Protein AF-A0A673XJZ3-F1 (afdb_monomer)

Solvent-accessible surface area (backbone atoms only — not comparable to full-atom values): 12668 Å² total; per-residue (Å²): 138,84,86,57,82,72,63,56,55,58,54,53,52,54,54,51,67,66,48,59,68,56,58,56,55,59,61,64,63,68,75,68,72,67,79,78,67,67,78,74,65,80,64,73,87,47,48,35,66,58,38,24,53,42,27,43,52,49,25,54,49,30,45,47,40,54,69,58,80,43,41,89,53,73,84,52,72,69,70,91,76,75,88,81,80,72,91,50,82,90,35,34,72,48,77,70,38,16,47,74,53,33,59,59,24,51,53,50,54,51,52,41,41,47,50,47,33,52,55,21,51,54,38,34,69,47,98,53,79,52,14,60,52,13,46,56,52,24,51,54,40,48,54,41,36,52,40,62,71,43,78,79,70,78,89,72,85,76,72,74,88,77,52,81,85,49,47,65,21,43,49,52,52,53,40,55,52,45,29,60,51,22,52,53,48,25,63,52,21,64,82,28,54,45,58,66,65,68,94,80,60,76,78,77,72,52,90,81,68,84,85,81,87,133

Structure (mmCIF, N/CA/C/O backbone):
data_AF-A0A673XJZ3-F1
#
_entry.id   AF-A0A673XJZ3-F1
#
loop_
_atom_site.group_PDB
_atom_site.id
_atom_site.type_symbol
_atom_site.label_atom_id
_atom_site.label_alt_id
_atom_site.label_comp_id
_atom_site.label_asym_id
_atom_site.label_entity_id
_atom_site.label_seq_id
_atom_site.pdbx_PDB_ins_code
_atom_site.Cartn_x
_atom_site.Cartn_y
_atom_site.Cartn_z
_atom_site.occupancy
_atom_site.B_iso_or_equiv
_atom_site.auth_seq_id
_atom_site.auth_comp_id
_atom_site.auth_asym_id
_atom_site.auth_atom_id
_atom_site.pdbx_PDB_model_num
ATOM 1 N N . MET A 1 1 ? 22.067 50.827 -73.154 1.00 42.44 1 MET A N 1
ATOM 2 C CA . MET A 1 1 ? 20.599 50.849 -72.985 1.00 42.44 1 MET A CA 1
ATOM 3 C C . MET A 1 1 ? 20.322 51.136 -71.518 1.00 42.44 1 MET A C 1
ATOM 5 O O . MET A 1 1 ? 20.587 50.278 -70.690 1.00 42.44 1 MET A O 1
ATOM 9 N N . GLN A 1 2 ? 19.957 52.378 -71.194 1.00 39.97 2 GLN A N 1
ATOM 10 C CA . GLN A 1 2 ? 19.561 52.800 -69.847 1.00 39.97 2 GLN A CA 1
ATOM 11 C C . GLN A 1 2 ? 18.043 52.630 -69.739 1.00 39.97 2 GLN A C 1
ATOM 13 O O . GLN A 1 2 ? 17.319 53.227 -70.530 1.00 39.97 2 GLN A O 1
ATOM 18 N N . TYR A 1 3 ? 17.589 51.795 -68.805 1.00 38.72 3 TYR A N 1
ATOM 19 C CA . TYR A 1 3 ? 16.175 51.679 -68.442 1.00 38.72 3 TYR A CA 1
ATOM 20 C C . TYR A 1 3 ? 15.773 52.897 -67.593 1.00 38.72 3 TYR A C 1
ATOM 22 O O . TYR A 1 3 ? 16.524 53.315 -66.708 1.00 38.72 3 TYR A O 1
ATOM 30 N N . GLY A 1 4 ? 14.630 53.508 -67.912 1.00 48.22 4 GLY A N 1
ATOM 31 C CA . GLY A 1 4 ? 14.145 54.732 -67.271 1.00 48.22 4 GLY A CA 1
ATOM 32 C C . GLY A 1 4 ? 13.471 54.480 -65.911 1.00 48.22 4 GLY A C 1
ATOM 33 O O . GLY A 1 4 ? 13.028 53.368 -65.630 1.00 48.22 4 GLY A O 1
ATOM 34 N N . PRO A 1 5 ? 13.334 55.516 -65.060 1.00 53.12 5 PRO A N 1
ATOM 35 C CA . PRO A 1 5 ? 12.877 55.397 -63.667 1.00 53.12 5 PRO A CA 1
ATOM 36 C C . PRO A 1 5 ? 11.433 54.888 -63.484 1.00 53.12 5 PRO A C 1
ATOM 38 O O . PRO A 1 5 ? 11.058 54.549 -62.366 1.00 53.12 5 PRO A O 1
ATOM 41 N N . ALA A 1 6 ? 10.633 54.802 -64.553 1.00 52.06 6 ALA A N 1
ATOM 42 C CA . ALA A 1 6 ? 9.266 54.276 -64.516 1.00 52.06 6 ALA A CA 1
ATOM 43 C C . ALA A 1 6 ? 9.185 52.738 -64.633 1.00 52.06 6 ALA A C 1
ATOM 45 O O . ALA A 1 6 ? 8.206 52.148 -64.190 1.00 52.06 6 ALA A O 1
ATOM 46 N N . GLU A 1 7 ? 10.207 52.070 -65.182 1.00 48.38 7 GLU A N 1
ATOM 47 C CA . GLU A 1 7 ? 10.244 50.598 -65.260 1.00 48.38 7 GLU A CA 1
ATOM 48 C C . GLU A 1 7 ? 10.770 49.968 -63.960 1.00 48.38 7 GLU A C 1
ATOM 50 O O . GLU A 1 7 ? 10.413 48.841 -63.628 1.00 48.38 7 GLU A O 1
ATOM 55 N N . LEU A 1 8 ? 11.543 50.717 -63.162 1.00 49.97 8 LEU A N 1
ATOM 56 C CA . LEU A 1 8 ? 12.030 50.248 -61.861 1.00 49.97 8 LEU A CA 1
ATOM 57 C C . LEU A 1 8 ? 10.917 50.150 -60.804 1.00 49.97 8 LEU A C 1
ATOM 59 O O . LEU A 1 8 ? 10.964 49.249 -59.971 1.00 49.97 8 LEU A O 1
ATOM 63 N N . SER A 1 9 ? 9.916 51.039 -60.819 1.00 52.62 9 SER A N 1
ATOM 64 C CA . SER A 1 9 ? 8.826 51.009 -59.830 1.00 52.62 9 SER A CA 1
ATOM 65 C C . SER A 1 9 ? 7.889 49.819 -60.037 1.00 52.62 9 SER A C 1
ATOM 67 O O . SER A 1 9 ? 7.492 49.186 -59.065 1.00 52.62 9 SER A O 1
ATOM 69 N N . SER A 1 10 ? 7.608 49.444 -61.290 1.00 52.25 10 SER A N 1
ATOM 70 C CA . SER A 1 10 ? 6.760 48.287 -61.609 1.00 52.25 10 SER A CA 1
ATOM 71 C C . SER A 1 10 ? 7.382 46.961 -61.154 1.00 52.25 10 SER A C 1
ATOM 73 O O . SER A 1 10 ? 6.677 46.090 -60.650 1.00 52.25 10 SER A O 1
ATOM 75 N N . ILE A 1 11 ? 8.708 46.821 -61.272 1.00 53.00 11 ILE A N 1
ATOM 76 C CA . ILE A 1 11 ? 9.441 45.615 -60.853 1.00 53.00 11 ILE A CA 1
ATOM 77 C C . ILE A 1 11 ? 9.532 45.539 -59.318 1.00 53.00 11 ILE A C 1
ATOM 79 O O . ILE A 1 11 ? 9.428 44.461 -58.735 1.00 53.00 11 ILE A O 1
ATOM 83 N N . VAL A 1 12 ? 9.683 46.682 -58.638 1.00 53.75 12 VAL A N 1
ATOM 84 C CA . VAL A 1 12 ? 9.707 46.745 -57.167 1.00 53.75 12 VAL A CA 1
ATOM 85 C C . VAL A 1 12 ? 8.336 46.410 -56.565 1.00 53.75 12 VAL A C 1
ATOM 87 O O . VAL A 1 12 ? 8.280 45.712 -55.551 1.00 53.75 12 VAL A O 1
ATOM 90 N N . GLU A 1 13 ? 7.234 46.826 -57.196 1.00 50.88 13 GLU A N 1
ATOM 91 C CA . GLU A 1 13 ? 5.876 46.492 -56.745 1.00 50.88 13 GLU A CA 1
ATOM 92 C C . GLU A 1 13 ? 5.536 45.000 -56.970 1.00 50.88 13 GLU A C 1
ATOM 94 O O . GLU A 1 13 ? 4.970 44.368 -56.075 1.00 50.88 13 GLU A O 1
ATOM 99 N N . GLU A 1 14 ? 5.950 44.388 -58.091 1.00 47.88 14 GLU A N 1
ATOM 100 C CA . GLU A 1 14 ? 5.770 42.941 -58.337 1.00 47.88 14 GLU A CA 1
ATOM 101 C C . GLU A 1 14 ? 6.568 42.065 -57.356 1.00 47.88 14 GLU A C 1
ATOM 103 O O . GLU A 1 14 ? 6.050 41.071 -56.836 1.00 47.88 14 GLU A O 1
ATOM 108 N N . ILE A 1 15 ? 7.802 42.460 -57.020 1.00 49.44 15 ILE A N 1
ATOM 109 C CA . ILE A 1 15 ? 8.611 41.773 -55.999 1.00 49.44 15 ILE A CA 1
ATOM 110 C C . ILE A 1 15 ? 7.962 41.924 -54.612 1.00 49.44 15 ILE A C 1
ATOM 112 O O . ILE A 1 15 ? 7.967 40.990 -53.808 1.00 49.44 15 ILE A O 1
ATOM 116 N N . ARG A 1 16 ? 7.331 43.066 -54.317 1.00 47.25 16 ARG A N 1
ATOM 117 C CA . ARG A 1 16 ? 6.642 43.286 -53.038 1.00 47.25 16 ARG A CA 1
ATOM 118 C C . ARG A 1 16 ? 5.409 42.385 -52.884 1.00 47.25 16 ARG A C 1
ATOM 120 O O . ARG A 1 16 ? 5.214 41.809 -51.816 1.00 47.25 16 ARG A O 1
ATOM 127 N N . VAL A 1 17 ? 4.609 42.203 -53.937 1.00 52.22 17 VAL A N 1
ATOM 128 C CA . VAL A 1 17 ? 3.388 41.371 -53.901 1.00 52.22 17 VAL A CA 1
ATOM 129 C C . VAL A 1 17 ? 3.707 39.872 -53.824 1.00 52.22 17 VAL A C 1
ATOM 131 O O . VAL A 1 17 ? 2.999 39.129 -53.143 1.00 52.22 17 VAL A O 1
ATOM 134 N N . MET A 1 18 ? 4.802 39.421 -54.443 1.00 46.50 18 MET A N 1
ATOM 135 C CA . MET A 1 18 ? 5.163 37.999 -54.485 1.00 46.50 18 MET A CA 1
ATOM 136 C C . MET A 1 18 ? 5.844 37.486 -53.203 1.00 46.50 18 MET A C 1
ATOM 138 O O . MET A 1 18 ? 5.707 36.308 -52.888 1.00 46.50 18 MET A O 1
ATOM 142 N N . TYR A 1 19 ? 6.527 38.337 -52.424 1.00 47.19 19 TYR A N 1
ATOM 143 C CA . TYR A 1 19 ? 7.279 37.900 -51.232 1.00 47.19 19 TYR A CA 1
ATOM 144 C C . TYR A 1 19 ? 6.581 38.152 -49.882 1.00 47.19 19 TYR A C 1
ATOM 146 O O . TYR A 1 19 ? 6.927 37.503 -48.891 1.00 47.19 19 TYR A O 1
ATOM 154 N N . LEU A 1 20 ? 5.562 39.020 -49.817 1.00 46.38 20 LEU A N 1
ATOM 155 C CA . LEU A 1 20 ? 4.780 39.226 -48.587 1.00 46.38 20 LEU A CA 1
ATOM 156 C C . LEU A 1 20 ? 3.998 37.986 -48.080 1.00 46.38 20 LEU A C 1
ATOM 158 O O . LEU A 1 20 ? 3.926 37.812 -46.857 1.00 46.38 20 LEU A O 1
ATOM 162 N N . PRO A 1 21 ? 3.447 37.087 -48.927 1.00 49.56 21 PRO A N 1
ATOM 163 C CA . PRO A 1 21 ? 2.753 35.899 -48.424 1.00 49.56 21 PRO A CA 1
ATOM 164 C C . PRO A 1 21 ? 3.706 34.767 -47.999 1.00 49.56 21 PRO A C 1
ATOM 166 O O . PRO A 1 21 ? 3.308 33.901 -47.228 1.00 49.56 21 PRO A O 1
ATOM 169 N N . PHE A 1 22 ? 4.974 34.767 -48.432 1.00 49.16 22 PHE A N 1
ATOM 170 C CA . PHE A 1 22 ? 5.927 33.709 -48.061 1.00 49.16 22 PHE A CA 1
ATOM 171 C C . PHE A 1 22 ? 6.590 33.951 -46.699 1.00 49.16 22 PHE A C 1
ATOM 173 O O . PHE A 1 22 ? 6.778 33.007 -45.931 1.00 49.16 22 PHE A O 1
ATOM 180 N N . ILE A 1 23 ? 6.888 35.204 -46.341 1.00 50.41 23 ILE A N 1
ATOM 181 C CA . ILE A 1 23 ? 7.522 35.522 -45.046 1.00 50.41 23 ILE A CA 1
ATOM 182 C C . ILE A 1 23 ? 6.542 35.338 -43.871 1.00 50.41 23 ILE A C 1
ATOM 184 O O . ILE A 1 23 ? 6.949 34.952 -42.770 1.00 50.41 23 ILE A O 1
ATOM 188 N N . THR A 1 24 ? 5.240 35.525 -44.103 1.00 49.66 24 THR A N 1
ATOM 189 C CA . THR A 1 24 ? 4.204 35.313 -43.078 1.00 49.66 24 THR A CA 1
ATOM 190 C C . THR A 1 24 ? 3.985 33.827 -42.774 1.00 49.66 24 THR A C 1
ATOM 192 O O . THR A 1 24 ? 3.829 33.469 -41.608 1.00 49.66 24 THR A O 1
ATOM 195 N N . VAL A 1 25 ? 4.081 32.939 -43.772 1.00 51.56 25 VAL A N 1
ATOM 196 C CA . VAL A 1 25 ? 3.939 31.482 -43.573 1.00 51.56 25 VAL A CA 1
ATOM 197 C C . VAL A 1 25 ? 5.156 30.871 -42.866 1.00 51.56 25 VAL A C 1
ATOM 199 O O . VAL A 1 25 ? 4.989 30.037 -41.976 1.00 51.56 25 VAL A O 1
ATOM 202 N N . VAL A 1 26 ? 6.379 31.321 -43.173 1.00 51.00 26 VAL A N 1
ATOM 203 C CA . VAL A 1 26 ? 7.596 30.822 -42.496 1.00 51.00 26 VAL A CA 1
ATOM 204 C C . VAL A 1 26 ? 7.656 31.275 -41.028 1.00 51.00 26 VAL A C 1
ATOM 206 O O . VAL A 1 26 ? 8.090 30.512 -40.167 1.00 51.00 26 VAL A O 1
ATOM 209 N N . SER A 1 27 ? 7.132 32.462 -40.707 1.00 46.69 27 SER A N 1
ATOM 210 C CA . SER A 1 27 ? 7.081 32.961 -39.321 1.00 46.69 27 SER A CA 1
ATOM 211 C C . SER A 1 27 ? 6.033 32.250 -38.448 1.00 46.69 27 SER A C 1
ATOM 213 O O . SER A 1 27 ? 6.203 32.171 -37.234 1.00 46.69 27 SER A O 1
ATOM 215 N N . LEU A 1 28 ? 4.978 31.676 -39.042 1.00 46.69 28 LEU A N 1
ATOM 216 C CA . LEU A 1 28 ? 3.954 30.904 -38.319 1.00 46.69 28 LEU A CA 1
ATOM 217 C C . LEU A 1 28 ? 4.373 29.451 -38.028 1.00 46.69 28 LEU A C 1
ATOM 219 O O . LEU A 1 28 ? 3.844 28.838 -37.102 1.00 46.69 28 LEU A O 1
ATOM 223 N N . LEU A 1 29 ? 5.354 28.906 -38.754 1.00 47.97 29 LEU A N 1
ATOM 224 C CA . LEU A 1 29 ? 5.881 27.552 -38.524 1.00 47.97 29 LEU A CA 1
ATOM 225 C C . LEU A 1 29 ? 6.982 27.488 -37.450 1.00 47.97 29 LEU A C 1
ATOM 227 O O . LEU A 1 29 ? 7.282 26.405 -36.951 1.00 47.97 29 LEU A O 1
ATOM 231 N N . ALA A 1 30 ? 7.542 28.626 -37.033 1.00 48.00 30 ALA A N 1
ATOM 232 C CA . ALA A 1 30 ? 8.583 28.685 -36.001 1.00 48.00 30 ALA A CA 1
ATOM 233 C C . ALA A 1 30 ? 8.046 28.684 -34.552 1.00 48.00 30 ALA A C 1
ATOM 235 O O . ALA A 1 30 ? 8.833 28.612 -33.613 1.00 48.00 30 ALA A O 1
ATOM 236 N N . VAL A 1 31 ? 6.722 28.735 -34.346 1.00 48.84 31 VAL A N 1
ATOM 237 C CA . VAL A 1 31 ? 6.104 28.773 -32.999 1.00 48.84 31 VAL A CA 1
ATOM 238 C C . VAL A 1 31 ? 5.702 27.378 -32.488 1.00 48.84 31 VAL A C 1
ATOM 240 O O . VAL A 1 31 ? 5.322 27.220 -31.333 1.00 48.84 31 VAL A O 1
ATOM 243 N N . PHE A 1 32 ? 5.875 26.327 -33.294 1.00 48.94 32 PHE A N 1
ATOM 244 C CA . PHE A 1 32 ? 5.685 24.938 -32.861 1.00 48.94 32 PHE A CA 1
ATOM 245 C C . PHE A 1 32 ? 7.007 24.177 -32.741 1.00 48.94 32 PHE A C 1
ATOM 247 O O . PHE A 1 32 ? 7.080 22.988 -33.050 1.00 48.94 32 PHE A O 1
ATOM 254 N N . THR A 1 33 ? 8.049 24.804 -32.187 1.00 47.56 33 THR A N 1
ATOM 255 C CA . THR A 1 33 ? 9.011 24.023 -31.401 1.00 47.56 33 THR A CA 1
ATOM 256 C C . THR A 1 33 ? 8.305 23.625 -30.114 1.00 47.56 33 THR A C 1
ATOM 258 O O . THR A 1 33 ? 8.474 24.235 -29.058 1.00 47.56 33 THR A O 1
ATOM 261 N N . VAL A 1 34 ? 7.448 22.610 -30.230 1.00 51.34 34 VAL A N 1
ATOM 262 C CA . VAL A 1 34 ? 7.023 21.811 -29.093 1.00 51.34 34 VAL A CA 1
ATOM 263 C C . VAL A 1 34 ? 8.326 21.414 -28.425 1.00 51.34 34 VAL A C 1
ATOM 265 O O . VAL A 1 34 ? 9.148 20.720 -29.026 1.00 51.34 34 VAL A O 1
ATOM 268 N N . ALA A 1 35 ? 8.561 21.935 -27.225 1.00 48.34 35 ALA A N 1
ATOM 269 C CA . ALA A 1 35 ? 9.572 21.390 -26.355 1.00 48.34 35 ALA A CA 1
ATOM 270 C C . ALA A 1 35 ? 9.200 19.915 -26.183 1.00 48.34 35 ALA A C 1
ATOM 272 O O . ALA A 1 35 ? 8.354 19.562 -25.364 1.00 48.34 35 ALA A O 1
ATOM 273 N N . LEU A 1 36 ? 9.805 19.051 -27.000 1.00 46.91 36 LEU A N 1
ATOM 274 C CA . LEU A 1 36 ? 10.026 17.651 -26.694 1.00 46.91 36 LEU A CA 1
ATOM 275 C C . LEU A 1 36 ? 10.959 17.668 -25.486 1.00 46.91 36 LEU A C 1
ATOM 277 O O . LEU A 1 36 ? 12.156 17.418 -25.589 1.00 46.91 36 LEU A O 1
ATOM 281 N N . GLY A 1 37 ? 10.409 18.060 -24.335 1.00 42.31 37 GLY A N 1
ATOM 282 C CA . GLY A 1 37 ? 10.992 17.729 -23.061 1.00 42.31 37 GLY A CA 1
ATOM 283 C C . GLY A 1 37 ? 11.098 16.220 -23.089 1.00 42.31 37 GLY A C 1
ATOM 284 O O . GLY A 1 37 ? 10.079 15.528 -23.062 1.00 42.31 37 GLY A O 1
ATOM 285 N N . ALA A 1 38 ? 12.326 15.720 -23.239 1.00 46.91 38 ALA A N 1
ATOM 286 C CA . ALA A 1 38 ? 12.625 14.324 -22.991 1.00 46.91 38 ALA A CA 1
ATOM 287 C C . ALA A 1 38 ? 11.908 13.937 -21.691 1.00 46.91 38 ALA A C 1
ATOM 289 O O . ALA A 1 38 ? 11.885 14.765 -20.769 1.00 46.91 38 ALA A O 1
ATOM 290 N N . PRO A 1 39 ? 11.276 12.752 -21.615 1.00 45.84 39 PRO A N 1
ATOM 291 C CA . PRO A 1 39 ? 10.560 12.358 -20.415 1.00 45.84 39 PRO A CA 1
ATOM 292 C C . PRO A 1 39 ? 11.513 12.550 -19.241 1.00 45.84 39 PRO A C 1
ATOM 294 O O . PRO A 1 39 ? 12.571 11.921 -19.185 1.00 45.84 39 PRO A O 1
ATOM 297 N N . VAL A 1 40 ? 11.180 13.491 -18.350 1.00 46.09 40 VAL A N 1
ATOM 298 C CA . VAL A 1 40 ? 11.885 13.636 -17.081 1.00 46.09 40 VAL A CA 1
ATOM 299 C C . VAL A 1 40 ? 11.807 12.258 -16.466 1.00 46.09 40 VAL A C 1
ATOM 301 O O . VAL A 1 40 ? 10.714 11.748 -16.217 1.00 46.09 40 VAL A O 1
ATOM 304 N N . ASN A 1 41 ? 12.962 11.618 -16.345 1.00 55.81 41 ASN A N 1
ATOM 305 C CA . ASN A 1 41 ? 13.049 10.230 -15.955 1.00 55.81 41 ASN A CA 1
ATOM 306 C C . ASN A 1 41 ? 12.716 10.201 -14.455 1.00 55.81 41 ASN A C 1
ATOM 308 O O . ASN A 1 41 ? 13.590 10.365 -13.608 1.00 55.81 41 ASN A O 1
ATOM 312 N N . GLN A 1 42 ? 11.415 10.121 -14.139 1.00 61.00 42 GLN A N 1
ATOM 313 C CA . GLN A 1 42 ? 10.827 10.281 -12.798 1.00 61.00 42 GLN A CA 1
ATOM 314 C C . GLN A 1 42 ? 11.387 9.277 -11.778 1.00 61.00 42 GLN A C 1
ATOM 316 O O . GLN A 1 42 ? 11.170 9.421 -10.582 1.00 61.00 42 GLN A O 1
ATOM 321 N N . THR A 1 43 ? 12.140 8.284 -12.244 1.00 72.38 43 THR A N 1
ATOM 322 C CA . THR A 1 43 ? 12.781 7.238 -11.453 1.00 72.38 43 THR A CA 1
ATOM 323 C C . THR A 1 43 ? 14.227 7.550 -11.045 1.00 72.38 43 THR A C 1
ATOM 325 O O . THR A 1 43 ? 14.840 6.771 -10.310 1.00 72.38 43 THR A O 1
ATOM 328 N N . VAL A 1 44 ? 14.802 8.676 -11.487 1.00 77.81 44 VAL A N 1
ATOM 329 C CA . VAL A 1 44 ? 16.173 9.075 -11.126 1.00 77.81 44 VAL A CA 1
ATOM 330 C C . VAL A 1 44 ? 16.280 9.286 -9.615 1.00 77.81 44 VAL A C 1
ATOM 332 O O . VAL A 1 44 ? 15.569 10.095 -9.025 1.00 77.81 44 VAL A O 1
ATOM 335 N N . GLY A 1 45 ? 17.201 8.554 -8.982 1.00 82.44 45 GLY A N 1
ATOM 336 C CA . GLY A 1 45 ? 17.454 8.635 -7.541 1.00 82.44 45 GLY A CA 1
ATOM 337 C C . GLY A 1 45 ? 16.590 7.713 -6.673 1.00 82.44 45 GLY A C 1
ATOM 338 O O . GLY A 1 45 ? 16.759 7.728 -5.451 1.00 82.44 45 GLY A O 1
ATOM 339 N N . ILE A 1 46 ? 15.707 6.896 -7.260 1.00 91.38 46 ILE A N 1
ATOM 340 C CA . ILE A 1 46 ? 14.992 5.840 -6.530 1.00 91.38 46 ILE A CA 1
ATOM 341 C C . ILE A 1 46 ? 15.968 4.714 -6.173 1.00 91.38 46 ILE A C 1
ATOM 343 O O . ILE A 1 46 ? 16.674 4.174 -7.027 1.00 91.38 46 ILE A O 1
ATOM 347 N N . SER A 1 47 ? 15.989 4.331 -4.895 1.00 93.06 47 SER A N 1
ATOM 348 C CA . SER A 1 47 ? 16.711 3.143 -4.442 1.00 93.06 47 SER A CA 1
ATOM 349 C C . SER A 1 47 ? 15.792 1.931 -4.539 1.00 93.06 47 SER A C 1
ATOM 351 O O . SER A 1 47 ? 15.065 1.608 -3.600 1.00 93.06 47 SER A O 1
ATOM 353 N N . TRP A 1 48 ? 15.813 1.252 -5.685 1.00 92.81 48 TRP A N 1
ATOM 354 C CA . TRP A 1 48 ? 14.904 0.133 -5.938 1.00 92.81 48 TRP A CA 1
ATOM 355 C C . TRP A 1 48 ? 15.016 -0.989 -4.907 1.00 92.81 48 TRP A C 1
ATOM 357 O O . TRP A 1 48 ? 13.988 -1.504 -4.500 1.00 92.81 48 TRP A O 1
ATOM 367 N N . ASN A 1 49 ? 16.212 -1.283 -4.386 1.00 93.25 49 ASN A N 1
ATOM 368 C CA . ASN A 1 49 ? 16.385 -2.276 -3.318 1.00 93.25 49 ASN A CA 1
ATOM 369 C C . ASN A 1 49 ? 15.571 -1.935 -2.061 1.00 93.25 49 ASN A C 1
ATOM 371 O O . ASN A 1 49 ? 14.960 -2.816 -1.462 1.00 93.25 49 ASN A O 1
ATOM 375 N N . LYS A 1 50 ? 15.525 -0.655 -1.679 1.00 95.75 50 LYS A N 1
ATOM 376 C CA . LYS A 1 50 ? 14.734 -0.207 -0.529 1.00 95.75 50 LYS A CA 1
ATOM 377 C C . LYS A 1 50 ? 13.237 -0.221 -0.814 1.00 95.75 50 LYS A C 1
ATOM 379 O O . LYS A 1 50 ? 12.449 -0.528 0.074 1.00 95.75 50 LYS A O 1
ATOM 384 N N . VAL A 1 51 ? 12.838 0.078 -2.051 1.00 96.12 51 VAL A N 1
ATOM 385 C CA . VAL A 1 51 ? 11.441 -0.069 -2.487 1.00 96.12 51 VAL A CA 1
ATOM 386 C C . VAL A 1 51 ? 11.026 -1.543 -2.445 1.00 96.12 51 VAL A C 1
ATOM 388 O O . VAL A 1 51 ? 9.955 -1.855 -1.928 1.00 96.12 51 VAL A O 1
ATOM 391 N N . THR A 1 52 ? 11.884 -2.455 -2.908 1.00 95.44 52 THR A N 1
ATOM 392 C CA . THR A 1 52 ? 11.683 -3.904 -2.811 1.00 95.44 52 THR A CA 1
ATOM 393 C C . THR A 1 52 ? 11.495 -4.330 -1.357 1.00 95.44 52 THR A C 1
ATOM 395 O O . THR A 1 52 ? 10.452 -4.893 -1.024 1.00 95.44 52 THR A O 1
ATOM 398 N N . GLU A 1 53 ? 12.439 -3.997 -0.474 1.00 96.50 53 GLU A N 1
ATOM 399 C CA . GLU A 1 53 ? 12.366 -4.317 0.957 1.00 96.50 53 GLU A CA 1
ATOM 400 C C . GLU A 1 53 ? 11.098 -3.743 1.606 1.00 96.50 53 GLU A C 1
ATOM 402 O O . GLU A 1 53 ? 10.349 -4.460 2.269 1.00 96.50 53 GLU A O 1
ATOM 407 N N . GLY A 1 54 ? 10.802 -2.465 1.358 1.00 97.50 54 GLY A N 1
ATOM 408 C CA . GLY A 1 54 ? 9.610 -1.807 1.881 1.00 97.50 54 GLY A CA 1
ATOM 409 C C . GLY A 1 54 ? 8.313 -2.458 1.395 1.00 97.50 54 GLY A C 1
ATOM 410 O O . GLY A 1 54 ? 7.371 -2.605 2.174 1.00 97.50 54 GLY A O 1
ATOM 411 N N . SER A 1 55 ? 8.257 -2.888 0.131 1.00 97.69 55 SER A N 1
ATOM 412 C CA . SER A 1 55 ? 7.070 -3.529 -0.447 1.00 97.69 55 SER A CA 1
ATOM 413 C C . SER A 1 55 ? 6.804 -4.904 0.171 1.00 97.69 55 SER A C 1
ATOM 415 O O . SER A 1 55 ? 5.653 -5.227 0.477 1.00 97.69 55 SER A O 1
ATOM 417 N N . LEU A 1 56 ? 7.864 -5.672 0.447 1.00 97.25 56 LEU A N 1
ATOM 418 C CA . LEU A 1 56 ? 7.791 -6.948 1.160 1.00 97.25 56 LEU A CA 1
ATOM 419 C C . LEU A 1 56 ? 7.367 -6.733 2.616 1.00 97.25 56 LEU A C 1
ATOM 421 O O . LEU A 1 56 ? 6.407 -7.353 3.071 1.00 97.25 56 LEU A O 1
ATOM 425 N N . LYS A 1 57 ? 7.990 -5.774 3.314 1.00 97.94 57 LYS A N 1
ATOM 426 C CA . LYS A 1 57 ? 7.633 -5.385 4.688 1.00 97.94 57 LYS A CA 1
ATOM 427 C C . LYS A 1 57 ? 6.159 -4.990 4.805 1.00 97.94 57 LYS A C 1
ATOM 429 O O . LYS A 1 57 ? 5.489 -5.378 5.762 1.00 97.94 57 LYS A O 1
ATOM 434 N N . LEU A 1 58 ? 5.631 -4.235 3.837 1.00 98.25 58 LEU A N 1
ATOM 435 C CA . LEU A 1 58 ? 4.216 -3.865 3.801 1.00 98.25 58 LEU A CA 1
ATOM 436 C C . LEU A 1 58 ? 3.314 -5.093 3.619 1.00 98.25 58 LEU A C 1
ATOM 438 O O . LEU A 1 58 ? 2.292 -5.198 4.298 1.00 98.25 58 LEU A O 1
ATOM 442 N N . ASN A 1 59 ? 3.693 -6.023 2.738 1.00 98.31 59 ASN A N 1
ATOM 443 C CA . ASN A 1 59 ? 2.942 -7.254 2.514 1.00 98.31 59 ASN A CA 1
ATOM 444 C C . ASN A 1 59 ? 2.904 -8.156 3.752 1.00 98.31 59 ASN A C 1
ATOM 446 O O . ASN A 1 59 ? 1.826 -8.597 4.158 1.00 98.31 59 ASN A O 1
ATOM 450 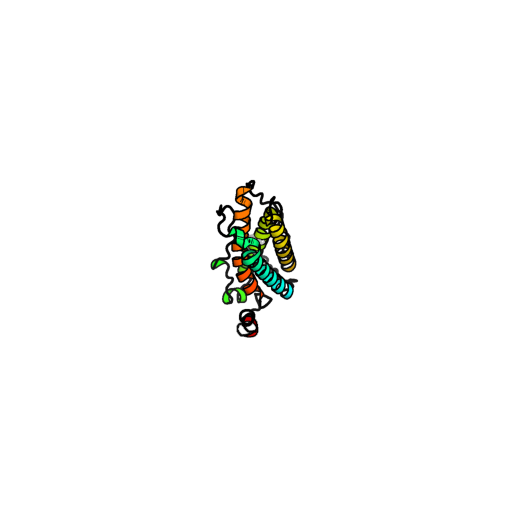N N . GLU A 1 60 ? 4.052 -8.376 4.388 1.00 98.00 60 GLU A N 1
ATOM 451 C CA . GLU A 1 60 ? 4.161 -9.158 5.619 1.00 98.00 60 GLU A CA 1
ATOM 452 C C . GLU A 1 60 ? 3.358 -8.534 6.761 1.00 98.00 60 GLU A C 1
ATOM 454 O O . GLU A 1 60 ? 2.626 -9.236 7.465 1.00 98.00 60 GLU A O 1
ATOM 459 N N . LEU A 1 61 ? 3.445 -7.209 6.922 1.00 98.19 61 LEU A N 1
ATOM 460 C CA . LEU A 1 61 ? 2.671 -6.479 7.920 1.00 98.19 61 LEU A CA 1
ATOM 461 C C . LEU A 1 61 ? 1.167 -6.637 7.675 1.00 98.19 61 LEU A C 1
ATOM 463 O O . LEU A 1 61 ? 0.432 -6.973 8.602 1.00 98.19 61 LEU A O 1
ATOM 467 N N . ALA A 1 62 ? 0.703 -6.424 6.441 1.00 97.06 62 ALA A N 1
ATOM 468 C CA . ALA A 1 62 ? -0.711 -6.545 6.100 1.00 97.06 62 ALA A CA 1
ATOM 469 C C . ALA A 1 62 ? -1.228 -7.978 6.317 1.00 97.06 62 ALA A C 1
ATOM 471 O O . ALA A 1 62 ? -2.300 -8.159 6.896 1.00 97.06 62 ALA A O 1
ATOM 472 N N . LYS A 1 63 ? -0.438 -8.992 5.934 1.00 97.12 63 LYS A N 1
ATOM 473 C CA . LYS A 1 63 ? -0.748 -10.405 6.186 1.00 97.12 63 LYS A CA 1
ATOM 474 C C . LYS A 1 63 ? -0.924 -10.670 7.679 1.00 97.12 63 LYS A C 1
ATOM 476 O O . LYS A 1 63 ? -1.992 -11.122 8.082 1.00 97.12 63 LYS A O 1
ATOM 481 N N . ARG A 1 64 ? 0.084 -10.326 8.490 1.00 97.06 64 ARG A N 1
ATOM 482 C CA . ARG A 1 64 ? 0.079 -10.527 9.949 1.00 97.06 64 ARG A CA 1
ATOM 483 C C . ARG A 1 64 ? -1.118 -9.850 10.608 1.00 97.06 64 ARG A C 1
ATOM 485 O O . ARG A 1 64 ? -1.799 -10.447 11.438 1.00 97.06 64 ARG A O 1
ATOM 492 N N . LEU A 1 65 ? -1.410 -8.611 10.214 1.00 95.62 65 LEU A N 1
ATOM 493 C CA . LEU A 1 65 ? -2.549 -7.871 10.747 1.00 95.62 65 LEU A CA 1
ATOM 494 C C . LEU A 1 65 ? -3.876 -8.585 10.461 1.00 95.62 65 LEU A C 1
ATOM 496 O O . LEU A 1 65 ? -4.716 -8.647 11.351 1.00 95.62 65 LEU A O 1
ATOM 500 N N . LEU A 1 66 ? -4.071 -9.161 9.271 1.00 91.88 66 LEU A N 1
ATOM 501 C CA . LEU A 1 66 ? -5.304 -9.890 8.943 1.00 91.88 66 LEU A CA 1
ATOM 502 C C . LEU A 1 66 ? -5.424 -11.244 9.622 1.00 91.88 66 LEU A C 1
ATOM 504 O O . LEU A 1 66 ? -6.516 -11.605 10.063 1.00 91.88 66 LEU A O 1
ATOM 508 N N . THR A 1 67 ? -4.341 -12.016 9.634 1.00 91.56 67 THR A N 1
ATOM 509 C CA . THR A 1 67 ? -4.379 -13.412 10.079 1.00 91.56 67 THR A CA 1
ATOM 510 C C . THR A 1 67 ? -4.289 -13.538 11.589 1.00 91.56 67 THR A C 1
ATOM 512 O O . THR A 1 67 ? -4.844 -14.481 12.144 1.00 91.56 67 THR A O 1
ATOM 515 N N . GLU A 1 68 ? -3.633 -12.589 12.255 1.00 91.12 68 GLU A N 1
ATOM 516 C CA . GLU A 1 68 ? -3.351 -12.655 13.688 1.00 91.12 68 GLU A CA 1
ATOM 517 C C . GLU A 1 68 ? -4.060 -11.519 14.431 1.00 91.12 68 GLU A C 1
ATOM 519 O O . GLU A 1 68 ? -5.043 -11.768 15.132 1.00 91.12 68 GLU A O 1
ATOM 524 N N . GLU A 1 69 ? -3.623 -10.266 14.241 1.00 89.06 69 GLU A N 1
ATOM 525 C CA . GLU A 1 69 ? -4.036 -9.140 15.101 1.00 89.06 69 GLU A CA 1
ATOM 526 C C . GLU A 1 69 ? -5.533 -8.786 14.960 1.00 89.06 69 GLU A C 1
ATOM 528 O O . GLU A 1 69 ? -6.181 -8.436 15.945 1.00 89.06 69 GLU A O 1
ATOM 533 N N . LEU A 1 70 ? -6.112 -8.908 13.760 1.00 89.44 70 LEU A N 1
ATOM 534 C CA . LEU A 1 70 ? -7.506 -8.547 13.453 1.00 89.44 70 LEU A CA 1
ATOM 535 C C . LEU A 1 70 ? -8.393 -9.759 13.136 1.00 89.44 70 LEU A C 1
ATOM 537 O O . LEU A 1 70 ? -9.521 -9.599 12.659 1.00 89.44 70 LEU A O 1
ATOM 541 N N . SER A 1 71 ? -7.916 -10.972 13.420 1.00 88.44 71 SER A N 1
ATOM 542 C CA . SER A 1 71 ? -8.670 -12.217 13.216 1.00 88.44 71 SER A CA 1
ATOM 543 C C . SER A 1 71 ? -10.028 -12.206 13.937 1.00 88.44 71 SER A C 1
ATOM 545 O O . SER A 1 71 ? -11.041 -12.624 13.374 1.00 88.44 71 SER A O 1
ATOM 547 N N . HIS A 1 72 ? -10.077 -11.623 15.138 1.00 88.00 72 HIS A N 1
ATOM 548 C CA . HIS A 1 72 ? -11.286 -11.455 15.951 1.00 88.00 72 HIS A CA 1
ATOM 549 C C . HIS A 1 72 ? -12.367 -10.571 15.301 1.00 88.00 72 HIS A C 1
ATOM 551 O O . HIS A 1 72 ? -13.540 -10.678 15.648 1.00 88.00 72 HIS A O 1
ATOM 557 N N . LEU A 1 73 ? -12.004 -9.727 14.331 1.00 86.94 73 LEU A N 1
ATOM 558 C CA . LEU A 1 73 ? -12.931 -8.827 13.639 1.00 86.94 73 LEU A CA 1
ATOM 559 C C . LEU A 1 73 ? -13.565 -9.458 12.385 1.00 86.94 73 LEU A C 1
ATOM 561 O O . LEU A 1 73 ? -14.287 -8.779 11.658 1.00 86.94 73 LEU A O 1
ATOM 565 N N . LYS A 1 74 ? -13.317 -10.748 12.102 1.00 83.50 74 LYS A N 1
ATOM 566 C CA . LYS A 1 74 ? -13.770 -11.435 10.873 1.00 83.50 74 LYS A CA 1
ATOM 567 C C . LYS A 1 74 ? -15.277 -11.353 10.615 1.00 83.50 74 LYS A C 1
ATOM 569 O O . LYS A 1 74 ? -15.681 -11.294 9.457 1.00 83.50 74 LYS A O 1
ATOM 574 N N . ASN A 1 75 ? -16.077 -11.318 11.678 1.00 84.12 75 ASN A N 1
ATOM 575 C CA . ASN A 1 75 ? -17.539 -11.327 11.602 1.00 84.12 75 ASN A CA 1
ATOM 576 C C . ASN A 1 75 ? -18.172 -9.945 11.837 1.00 84.12 75 ASN A C 1
ATOM 578 O O . ASN A 1 75 ? -19.392 -9.850 11.922 1.00 84.12 75 ASN A O 1
ATOM 582 N N . VAL A 1 76 ? -17.370 -8.883 11.973 1.00 82.50 76 VAL A N 1
ATOM 583 C CA . VAL A 1 76 ? -17.900 -7.525 12.151 1.00 82.50 76 VAL A CA 1
ATOM 584 C C . VAL A 1 76 ? -18.501 -7.032 10.837 1.00 82.50 76 VAL A C 1
ATOM 586 O O . VAL A 1 76 ? -17.910 -7.206 9.767 1.00 82.50 76 VAL A O 1
ATOM 589 N N . GLU A 1 77 ? -19.681 -6.418 10.924 1.00 76.12 77 GLU A N 1
ATOM 590 C CA . GLU A 1 77 ? -20.364 -5.833 9.775 1.00 76.12 77 GLU A CA 1
ATOM 591 C C . GLU A 1 77 ? -19.492 -4.762 9.107 1.00 76.12 77 GLU A C 1
ATOM 593 O O . GLU A 1 77 ? -18.876 -3.913 9.757 1.00 76.12 77 GLU A O 1
ATOM 598 N N . ARG A 1 78 ? -19.418 -4.824 7.776 1.00 72.50 78 ARG A N 1
ATOM 599 C CA . ARG A 1 78 ? -18.587 -3.932 6.971 1.00 72.50 78 ARG A CA 1
ATOM 600 C C . ARG A 1 78 ? -19.464 -2.861 6.347 1.00 72.50 78 ARG A C 1
ATOM 602 O O . ARG A 1 78 ? -20.102 -3.096 5.324 1.00 72.50 78 ARG A O 1
ATOM 609 N N . VAL A 1 79 ? -19.443 -1.660 6.917 1.00 66.12 79 VAL A N 1
ATOM 610 C CA . VAL A 1 79 ? -19.956 -0.484 6.211 1.00 66.12 79 VAL A 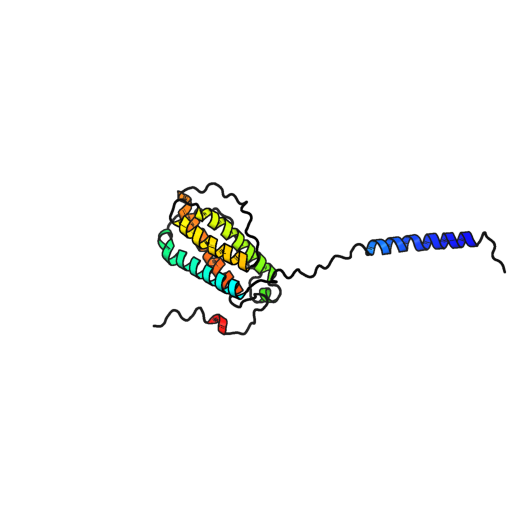CA 1
ATOM 611 C C . VAL A 1 79 ? -18.901 -0.059 5.197 1.00 66.12 79 VAL A C 1
ATOM 613 O O . VAL A 1 79 ? -17.908 0.581 5.535 1.00 66.12 79 VAL A O 1
ATOM 616 N N . VAL A 1 80 ? -19.093 -0.452 3.937 1.00 61.62 80 VAL A N 1
ATOM 617 C CA . VAL A 1 80 ? -18.177 -0.099 2.845 1.00 61.62 80 VAL A CA 1
ATOM 618 C C . VAL A 1 80 ? -18.406 1.361 2.455 1.00 61.62 80 VAL A C 1
ATOM 620 O O . VAL A 1 80 ? -19.137 1.669 1.517 1.00 61.62 80 VAL A O 1
ATOM 623 N N . LYS A 1 81 ? -17.771 2.276 3.184 1.00 59.00 81 LYS A N 1
ATOM 624 C CA . LYS A 1 81 ? -17.650 3.686 2.811 1.00 59.00 81 LYS A CA 1
ATOM 625 C C . LYS A 1 81 ? -16.171 4.027 2.726 1.00 59.00 81 LYS A C 1
ATOM 627 O O . LYS A 1 81 ? -15.478 4.062 3.734 1.00 59.00 81 LYS A O 1
ATOM 632 N N . GLY A 1 82 ? -15.674 4.224 1.512 1.00 55.22 82 GLY A N 1
ATOM 633 C CA . GLY A 1 82 ? -14.302 4.667 1.295 1.00 55.22 82 GLY A CA 1
ATOM 634 C C . GLY A 1 82 ? -13.883 4.565 -0.170 1.00 55.22 82 GLY A C 1
ATOM 635 O O . GLY A 1 82 ? -14.403 3.703 -0.892 1.00 55.22 82 GLY A O 1
ATOM 636 N N . PRO A 1 83 ? -12.962 5.430 -0.626 1.00 54.06 83 PRO A N 1
ATOM 637 C CA . PRO A 1 83 ? -12.421 5.367 -1.975 1.00 54.06 83 PRO A CA 1
ATOM 638 C C . PRO A 1 83 ? -11.788 3.993 -2.216 1.00 54.06 83 PRO A C 1
ATOM 640 O O . PRO A 1 83 ? -10.975 3.501 -1.433 1.00 54.06 83 PRO A O 1
ATOM 643 N N . ARG A 1 84 ? -12.198 3.334 -3.301 1.00 63.28 84 ARG A N 1
ATOM 644 C CA . ARG A 1 84 ? -11.596 2.075 -3.741 1.00 63.28 84 ARG A CA 1
ATOM 645 C C . ARG A 1 84 ? -10.441 2.407 -4.667 1.00 63.28 84 ARG A C 1
ATOM 647 O O . ARG A 1 84 ? -10.665 2.618 -5.854 1.00 63.28 84 ARG A O 1
ATOM 654 N N . VAL A 1 85 ? -9.214 2.433 -4.149 1.00 72.56 85 VAL A N 1
ATOM 655 C CA . VAL A 1 85 ? -8.059 2.393 -5.048 1.00 72.56 85 VAL A CA 1
ATOM 656 C C . VAL A 1 85 ? -7.806 0.946 -5.443 1.00 72.56 85 VAL A C 1
ATOM 658 O O . VAL A 1 85 ? -7.232 0.162 -4.694 1.00 72.56 85 VAL A O 1
ATOM 661 N N . LEU A 1 86 ? -8.309 0.592 -6.621 1.00 81.88 86 LEU A N 1
ATOM 662 C CA . LEU A 1 86 ? -8.110 -0.701 -7.264 1.00 81.88 86 LEU A CA 1
ATOM 663 C C . LEU A 1 86 ? -7.021 -0.558 -8.321 1.00 81.88 86 LEU A C 1
ATOM 665 O O . LEU A 1 86 ? -7.071 0.382 -9.109 1.00 81.88 86 LEU A O 1
ATOM 669 N N . VAL A 1 87 ? -6.059 -1.479 -8.337 1.00 85.25 87 VAL A N 1
ATOM 670 C CA . VAL A 1 87 ? -5.137 -1.646 -9.468 1.00 85.25 87 VAL A CA 1
ATOM 671 C C . VAL A 1 87 ? -5.835 -2.544 -10.487 1.00 85.25 87 VAL A C 1
ATOM 673 O O . VAL A 1 87 ? -6.125 -3.704 -10.200 1.00 85.25 87 VAL A O 1
ATOM 676 N N . GLU A 1 88 ? -6.142 -1.991 -11.650 1.00 88.69 88 GLU A N 1
ATOM 677 C CA . GLU A 1 88 ? -6.908 -2.615 -12.723 1.00 88.69 88 GLU A CA 1
ATOM 678 C C . GLU A 1 88 ? -5.991 -3.072 -13.862 1.00 88.69 88 GLU A C 1
ATOM 680 O O . GLU A 1 88 ? -4.833 -2.667 -13.972 1.00 88.69 88 GLU A O 1
ATOM 685 N N . ALA A 1 89 ? -6.516 -3.904 -14.764 1.00 86.38 89 ALA A N 1
ATOM 686 C CA . ALA A 1 89 ? -5.761 -4.368 -15.930 1.00 86.38 89 ALA A CA 1
ATOM 687 C C . ALA A 1 89 ? -5.283 -3.203 -16.821 1.00 86.38 89 ALA A C 1
ATOM 689 O O . ALA A 1 89 ? -4.197 -3.254 -17.398 1.00 86.38 89 ALA A O 1
ATOM 690 N N . THR A 1 90 ? -6.064 -2.123 -16.886 1.00 89.00 90 THR A N 1
ATOM 691 C CA . THR A 1 90 ? -5.734 -0.891 -17.615 1.00 89.00 90 THR A CA 1
ATOM 692 C C . THR A 1 90 ? -4.546 -0.131 -17.029 1.00 89.00 90 THR A C 1
ATOM 694 O O . THR A 1 90 ? -3.956 0.683 -17.735 1.00 89.00 90 THR A O 1
ATOM 697 N N . ASP A 1 91 ? -4.152 -0.419 -15.783 1.00 92.12 91 ASP A N 1
ATOM 698 C CA . ASP A 1 91 ? -2.976 0.174 -15.139 1.00 92.12 91 ASP A CA 1
ATOM 699 C C . ASP A 1 91 ? -1.662 -0.513 -15.552 1.00 92.12 91 ASP A C 1
ATOM 701 O O . ASP A 1 91 ? -0.585 -0.066 -15.162 1.00 92.12 91 ASP A O 1
ATOM 705 N N . LYS A 1 92 ? -1.725 -1.567 -16.385 1.00 93.31 92 LYS A N 1
ATOM 706 C CA . LYS A 1 92 ? -0.564 -2.146 -17.085 1.00 93.31 92 LYS A CA 1
ATOM 707 C C . LYS A 1 92 ? 0.554 -2.660 -16.162 1.00 93.31 92 LYS A C 1
ATOM 709 O O . LYS A 1 92 ? 1.737 -2.574 -16.481 1.00 93.31 92 LYS A O 1
ATOM 714 N N . CYS A 1 93 ? 0.180 -3.222 -15.015 1.00 92.44 93 CYS A N 1
ATOM 715 C CA . CYS A 1 93 ? 1.117 -3.792 -14.041 1.00 92.44 93 CYS A CA 1
ATOM 716 C C . CYS A 1 93 ? 1.571 -5.231 -14.350 1.00 92.44 93 CYS A C 1
ATOM 718 O O . CYS A 1 93 ? 2.172 -5.882 -13.495 1.00 92.44 93 CYS A O 1
ATOM 720 N N . ASP A 1 94 ? 1.283 -5.764 -15.539 1.00 90.94 94 ASP A N 1
ATOM 721 C CA . ASP A 1 94 ? 1.807 -7.062 -15.957 1.00 90.94 94 ASP A CA 1
ATOM 722 C C . ASP A 1 94 ? 3.269 -6.956 -16.439 1.00 90.94 94 ASP A C 1
ATOM 724 O O . ASP A 1 94 ? 3.708 -5.903 -16.912 1.00 90.94 94 ASP A O 1
ATOM 728 N N . PRO A 1 95 ? 4.042 -8.057 -16.386 1.00 88.56 95 PRO A N 1
ATOM 729 C CA . PRO A 1 95 ? 5.460 -8.026 -16.726 1.00 88.56 95 PRO A CA 1
ATOM 730 C C . PRO A 1 95 ? 5.777 -7.550 -18.146 1.00 88.56 95 PRO A C 1
ATOM 732 O O . PRO A 1 95 ? 6.886 -7.071 -18.374 1.00 88.56 95 PRO A O 1
ATOM 735 N N . LYS A 1 96 ? 4.874 -7.734 -19.121 1.00 89.31 96 LYS A N 1
ATOM 736 C CA . LYS A 1 96 ? 5.115 -7.301 -20.503 1.00 89.31 96 LYS A CA 1
ATOM 737 C C . LYS A 1 96 ? 5.030 -5.783 -20.586 1.00 89.31 96 LYS A C 1
ATOM 739 O O . LYS A 1 96 ? 5.931 -5.165 -21.147 1.00 89.31 96 LYS A O 1
ATOM 744 N N . ASN A 1 97 ? 3.983 -5.193 -20.016 1.00 91.44 97 ASN A N 1
ATOM 745 C CA . ASN A 1 97 ? 3.836 -3.746 -20.034 1.00 91.44 97 ASN A CA 1
ATOM 746 C C . ASN A 1 97 ? 4.858 -3.036 -19.140 1.00 91.44 97 ASN A C 1
ATOM 748 O O . ASN A 1 97 ? 5.402 -2.033 -19.582 1.00 91.44 97 ASN A O 1
ATOM 752 N N . LEU A 1 98 ? 5.211 -3.582 -17.971 1.00 90.69 98 LEU A N 1
ATOM 753 C CA . LEU A 1 98 ? 6.249 -3.000 -17.105 1.00 90.69 98 LEU A CA 1
ATOM 754 C C . LEU A 1 98 ? 7.598 -2.817 -17.818 1.00 90.69 98 LEU A C 1
ATOM 756 O O . LEU A 1 98 ? 8.269 -1.809 -17.620 1.00 90.69 98 LEU A O 1
ATOM 760 N N . ARG A 1 99 ? 7.974 -3.766 -18.683 1.00 86.12 99 ARG A N 1
ATOM 761 C CA . ARG A 1 99 ? 9.195 -3.682 -19.499 1.00 86.12 99 ARG A CA 1
ATOM 762 C C . ARG A 1 99 ? 9.103 -2.653 -20.620 1.00 86.12 99 ARG A C 1
ATOM 764 O O . ARG A 1 99 ? 10.110 -2.055 -20.977 1.00 86.12 99 ARG A O 1
ATOM 771 N N . ALA A 1 100 ? 7.923 -2.511 -21.218 1.00 89.44 100 ALA A N 1
ATOM 772 C CA . ALA A 1 100 ? 7.714 -1.598 -22.335 1.00 89.44 100 ALA A CA 1
ATOM 773 C C . ALA A 1 100 ? 7.605 -0.142 -21.859 1.00 89.44 100 ALA A C 1
ATOM 775 O O . ALA A 1 100 ? 8.232 0.744 -22.430 1.00 89.44 100 ALA A O 1
ATOM 776 N N . ASP A 1 101 ? 6.807 0.087 -20.819 1.00 89.81 101 ASP A N 1
ATOM 777 C CA . ASP A 1 101 ? 6.605 1.368 -20.154 1.00 89.81 101 ASP A CA 1
ATOM 778 C C . ASP A 1 101 ? 6.054 1.108 -18.742 1.00 89.81 101 ASP A C 1
ATOM 780 O O . ASP A 1 101 ? 4.874 0.796 -18.559 1.00 89.81 101 ASP A O 1
ATOM 784 N N . SER A 1 102 ? 6.913 1.224 -17.728 1.00 91.06 102 SER A N 1
ATOM 785 C CA . SER A 1 102 ? 6.542 0.993 -16.327 1.00 91.06 102 SER A CA 1
ATOM 786 C C . SER A 1 102 ? 5.730 2.137 -15.716 1.00 91.06 102 SER A C 1
ATOM 788 O O . SER A 1 102 ? 5.109 1.958 -14.663 1.00 91.06 102 SER A O 1
ATOM 790 N N . MET A 1 103 ? 5.696 3.310 -16.355 1.00 92.06 103 MET A N 1
ATOM 791 C CA . MET A 1 103 ? 5.152 4.527 -15.756 1.00 92.06 103 MET A CA 1
ATOM 792 C C . MET A 1 103 ? 3.654 4.467 -15.424 1.00 92.06 103 MET A C 1
ATOM 794 O O . MET A 1 103 ? 3.291 4.958 -14.351 1.00 92.06 103 MET A O 1
ATOM 798 N N . PRO A 1 104 ? 2.764 3.886 -16.254 1.00 93.38 104 PRO A N 1
ATOM 799 C CA . PRO A 1 104 ? 1.346 3.756 -15.918 1.00 93.38 104 PRO A CA 1
ATOM 800 C C . PRO A 1 104 ? 1.128 2.974 -14.619 1.00 93.38 104 PRO A C 1
ATOM 802 O O . PRO A 1 104 ? 0.424 3.445 -13.723 1.00 93.38 104 PRO A O 1
ATOM 805 N N . CYS A 1 105 ? 1.816 1.839 -14.471 1.00 94.31 105 CYS A N 1
ATOM 806 C CA . CYS A 1 105 ? 1.721 1.027 -13.265 1.00 94.31 105 CYS A CA 1
ATOM 807 C C . CYS A 1 105 ? 2.314 1.751 -12.052 1.00 94.31 105 CYS A C 1
ATOM 809 O O . CYS A 1 105 ? 1.679 1.815 -10.999 1.00 94.31 105 CYS A O 1
ATOM 811 N N . LEU A 1 106 ? 3.506 2.345 -12.195 1.00 93.69 106 LEU A N 1
ATOM 812 C CA . LEU A 1 106 ? 4.168 3.082 -11.115 1.00 93.69 106 LEU A CA 1
ATOM 813 C C . LEU A 1 106 ? 3.293 4.221 -10.585 1.00 93.69 106 LEU A C 1
ATOM 815 O O . LEU A 1 106 ? 3.091 4.330 -9.375 1.00 93.69 106 LEU A O 1
ATOM 819 N N . LYS A 1 107 ? 2.702 5.021 -11.481 1.00 93.00 107 LYS A N 1
ATOM 820 C CA . LYS A 1 107 ? 1.773 6.096 -11.107 1.00 93.00 107 LYS A CA 1
ATOM 821 C C . LYS A 1 107 ? 0.581 5.557 -10.325 1.00 93.00 107 LYS A C 1
ATOM 823 O O . LYS A 1 107 ? 0.183 6.164 -9.330 1.00 93.00 107 LYS A O 1
ATOM 828 N N . LYS A 1 108 ? 0.037 4.405 -10.728 1.00 94.50 108 LYS A N 1
ATOM 829 C CA . LYS A 1 108 ? -1.074 3.784 -10.008 1.00 94.50 108 LYS A CA 1
ATOM 830 C C . LYS A 1 108 ? -0.672 3.285 -8.619 1.00 94.50 108 LYS A C 1
ATOM 832 O O . LYS A 1 108 ? -1.404 3.523 -7.660 1.00 94.50 108 LYS A O 1
ATOM 837 N N . MET A 1 109 ? 0.489 2.641 -8.496 1.00 94.81 109 MET A N 1
ATOM 838 C CA . MET A 1 109 ? 1.023 2.166 -7.213 1.00 94.81 109 MET A CA 1
ATOM 839 C C . MET A 1 109 ? 1.249 3.330 -6.242 1.00 94.81 109 MET A C 1
ATOM 841 O O . MET A 1 109 ? 0.811 3.276 -5.094 1.00 94.81 109 MET A O 1
ATOM 845 N N . VAL A 1 110 ? 1.854 4.420 -6.717 1.00 94.31 110 VAL A N 1
ATOM 846 C CA . VAL A 1 110 ? 2.041 5.655 -5.942 1.00 94.31 110 VAL A CA 1
ATOM 847 C C . VAL A 1 110 ? 0.706 6.259 -5.516 1.00 94.31 110 VAL A C 1
ATOM 849 O O . VAL A 1 110 ? 0.542 6.642 -4.357 1.00 94.31 110 VAL A O 1
ATOM 852 N N . PHE A 1 111 ? -0.261 6.344 -6.430 1.00 92.62 111 PHE A N 1
ATOM 853 C CA . PHE A 1 111 ? -1.592 6.865 -6.128 1.00 92.62 111 PHE A CA 1
ATOM 854 C C . PHE A 1 111 ? -2.278 6.053 -5.018 1.00 92.62 111 PHE A C 1
ATOM 856 O O . PHE A 1 111 ? -2.802 6.627 -4.062 1.00 92.62 111 PHE A O 1
ATOM 863 N N . ALA A 1 112 ? -2.198 4.723 -5.090 1.00 93.44 112 ALA A N 1
ATOM 864 C CA . ALA A 1 112 ? -2.706 3.833 -4.051 1.00 93.44 112 ALA A CA 1
ATOM 865 C C . ALA A 1 112 ? -2.003 4.035 -2.705 1.00 93.44 112 ALA A C 1
ATOM 867 O O . ALA A 1 112 ? -2.676 4.161 -1.684 1.00 93.44 112 ALA A O 1
ATOM 868 N N . LEU A 1 113 ? -0.672 4.142 -2.684 1.00 94.56 113 LEU A N 1
ATOM 869 C CA . LEU A 1 113 ? 0.079 4.424 -1.457 1.00 94.56 113 LEU A CA 1
ATOM 870 C C . LEU A 1 113 ? -0.319 5.762 -0.830 1.00 94.56 113 LEU A C 1
ATOM 872 O O . LEU A 1 113 ? -0.511 5.835 0.381 1.00 94.56 113 LEU A O 1
ATOM 876 N N . LYS A 1 114 ? -0.484 6.819 -1.633 1.00 92.94 114 LYS A N 1
ATOM 877 C CA . LYS A 1 114 ? -0.949 8.122 -1.137 1.00 92.94 114 LYS A CA 1
ATOM 878 C C . LYS A 1 114 ? -2.334 8.003 -0.506 1.00 92.94 114 LYS A C 1
ATOM 880 O O . LYS A 1 114 ? -2.539 8.519 0.589 1.00 92.94 114 LYS A O 1
ATOM 885 N N . ASN A 1 115 ? -3.247 7.262 -1.133 1.00 90.56 115 ASN A N 1
ATOM 886 C CA . ASN A 1 115 ? -4.565 7.011 -0.562 1.00 90.56 115 ASN A CA 1
ATOM 887 C C . ASN A 1 115 ? -4.485 6.216 0.752 1.00 90.56 115 ASN A C 1
ATOM 889 O O . ASN A 1 115 ? -5.072 6.634 1.748 1.00 90.56 115 ASN A O 1
ATOM 893 N N . TYR A 1 116 ? -3.696 5.140 0.808 1.00 92.94 116 TYR A N 1
ATOM 894 C CA . TYR A 1 116 ? -3.503 4.377 2.043 1.00 92.94 116 TYR A CA 1
ATOM 895 C C . TYR A 1 116 ? -2.846 5.199 3.157 1.00 92.94 116 TYR A C 1
ATOM 897 O O . TYR A 1 116 ? -3.226 5.050 4.315 1.00 92.94 116 TYR A O 1
ATOM 905 N N . SER A 1 117 ? -1.917 6.101 2.836 1.00 92.94 117 SER A N 1
ATOM 906 C CA . SER A 1 117 ? -1.323 7.038 3.801 1.00 92.94 117 SER A CA 1
ATOM 907 C C . SER A 1 117 ? -2.395 7.920 4.450 1.00 92.94 117 SER A C 1
ATOM 909 O O . SER A 1 117 ? -2.435 8.073 5.673 1.00 92.94 117 SER A O 1
ATOM 911 N N . THR A 1 118 ? -3.331 8.432 3.646 1.00 90.50 118 THR A N 1
ATOM 912 C CA . THR A 1 118 ? -4.486 9.201 4.127 1.00 90.50 118 THR A CA 1
ATOM 913 C C . THR A 1 118 ? -5.422 8.341 4.977 1.00 90.50 118 THR A C 1
ATOM 915 O O . THR A 1 118 ? -5.689 8.680 6.131 1.00 90.50 118 THR A O 1
ATOM 918 N N . VAL A 1 119 ? -5.874 7.196 4.451 1.00 90.31 119 VAL A N 1
ATOM 919 C CA . VAL A 1 119 ? -6.803 6.279 5.136 1.00 90.31 119 VAL A CA 1
ATOM 920 C C . VAL A 1 119 ? -6.243 5.821 6.482 1.00 90.31 119 VAL A C 1
ATOM 922 O O . VAL A 1 119 ? -6.908 5.937 7.510 1.00 90.31 119 VAL A O 1
ATOM 925 N N . PHE A 1 120 ? -5.001 5.336 6.515 1.00 92.56 120 PHE A N 1
ATOM 926 C CA . PHE A 1 120 ? -4.383 4.870 7.755 1.00 92.56 120 PHE A CA 1
ATOM 927 C C . PHE A 1 120 ? -3.930 6.015 8.665 1.00 92.56 120 PHE A C 1
ATOM 929 O O . PHE A 1 120 ? -3.818 5.817 9.876 1.00 92.56 120 PHE A O 1
ATOM 936 N N . GLY A 1 121 ? -3.751 7.225 8.127 1.00 91.88 121 GLY A N 1
ATOM 937 C CA . GLY A 1 121 ? -3.671 8.453 8.914 1.00 91.88 121 GLY A CA 1
ATOM 938 C C . GLY A 1 121 ? -4.938 8.695 9.729 1.00 91.88 121 GLY A C 1
ATOM 939 O O . GLY A 1 121 ? -4.841 8.954 10.926 1.00 91.88 121 GLY A O 1
ATOM 940 N N . ILE A 1 122 ? -6.111 8.512 9.130 1.00 89.62 122 ILE A N 1
ATOM 941 C CA . ILE A 1 122 ? -7.402 8.655 9.816 1.00 89.62 122 ILE A CA 1
ATOM 942 C C . ILE A 1 122 ? -7.630 7.508 10.804 1.00 89.62 122 ILE A C 1
ATOM 944 O O . ILE A 1 122 ? -7.926 7.759 11.969 1.00 89.62 122 ILE A O 1
ATOM 948 N N . ILE A 1 123 ? -7.405 6.255 10.388 1.00 91.62 123 ILE A N 1
ATOM 949 C CA . ILE A 1 123 ? -7.541 5.083 11.274 1.00 91.62 123 ILE A CA 1
ATOM 950 C C . ILE A 1 123 ? -6.636 5.218 12.507 1.00 91.62 123 ILE A C 1
ATOM 952 O O . ILE A 1 123 ? -7.009 4.776 13.590 1.00 91.62 123 ILE A O 1
ATOM 956 N N . SER A 1 124 ? -5.471 5.872 12.385 1.00 94.31 124 SER A N 1
ATOM 957 C CA . SER A 1 124 ? -4.571 6.111 13.522 1.00 94.31 124 SER A CA 1
ATOM 958 C C . SER A 1 124 ? -5.149 7.012 14.625 1.00 94.31 124 SER A C 1
ATOM 960 O O . SER A 1 124 ? -4.586 7.057 15.717 1.00 94.31 124 SER A O 1
ATOM 962 N N . GLN A 1 125 ? -6.264 7.698 14.357 1.00 92.50 125 GLN A N 1
ATOM 963 C CA . GLN A 1 125 ? -6.966 8.587 15.287 1.00 92.50 125 GLN A CA 1
ATOM 964 C C . GLN A 1 125 ? -8.190 7.934 15.954 1.00 92.50 125 GLN A C 1
ATOM 966 O O . GLN A 1 125 ? -8.831 8.569 16.791 1.00 92.50 125 GLN A O 1
ATOM 971 N N . PHE A 1 126 ? -8.532 6.690 15.598 1.00 92.12 126 PHE A N 1
ATOM 972 C CA . PHE A 1 126 ? -9.661 5.966 16.194 1.00 92.12 126 PHE A CA 1
ATOM 973 C C . PHE A 1 126 ? -9.488 5.781 17.705 1.00 92.12 126 PHE A C 1
ATOM 975 O O . PHE A 1 126 ? -8.377 5.781 18.231 1.00 92.12 126 PHE A O 1
ATOM 982 N N . LYS A 1 127 ? -10.591 5.580 18.431 1.00 89.06 127 LYS A N 1
ATOM 983 C CA . LYS A 1 127 ? -10.557 5.433 19.902 1.00 89.06 127 LYS A CA 1
ATOM 984 C C . LYS A 1 127 ? -10.429 3.978 20.368 1.00 89.06 127 LYS A C 1
ATOM 986 O O . LYS A 1 127 ? -10.711 3.669 21.522 1.00 89.06 127 LYS A O 1
ATOM 991 N N . ASN A 1 128 ? -10.007 3.078 19.482 1.00 87.62 128 ASN A N 1
ATOM 992 C CA . ASN A 1 128 ? -9.890 1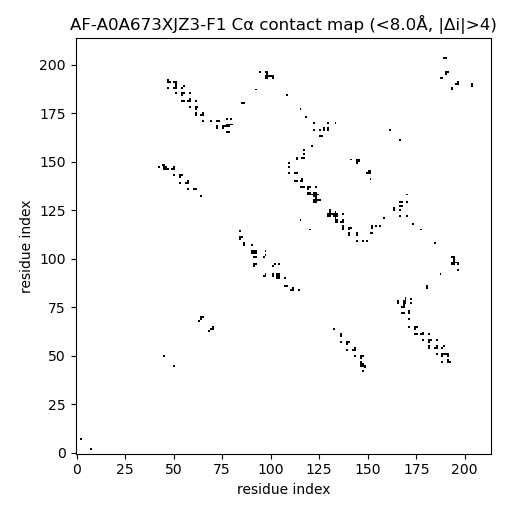.644 19.742 1.00 87.62 128 ASN A CA 1
ATOM 993 C C . ASN A 1 128 ? -8.527 1.079 19.279 1.00 87.62 128 ASN A C 1
ATOM 995 O O . ASN A 1 128 ? -7.655 1.814 18.809 1.00 87.62 128 ASN A O 1
ATOM 999 N N . ASN A 1 129 ? -8.334 -0.241 19.391 1.00 86.94 129 ASN A N 1
ATOM 1000 C CA . ASN A 1 129 ? -7.076 -0.922 19.044 1.00 86.94 129 ASN A CA 1
ATOM 1001 C C . ASN A 1 129 ? -6.593 -0.679 17.598 1.00 86.94 129 ASN A C 1
ATOM 1003 O O . ASN A 1 129 ? -5.391 -0.747 17.331 1.00 86.94 129 ASN A O 1
ATOM 1007 N N . CYS A 1 130 ? -7.488 -0.330 16.674 1.00 91.75 130 CYS A N 1
ATOM 1008 C CA . CYS A 1 130 ? -7.144 0.030 15.304 1.00 91.75 130 CYS A CA 1
ATOM 1009 C C . CYS A 1 130 ? -6.306 1.301 15.182 1.00 91.75 130 CYS A C 1
ATOM 1011 O O . CYS A 1 130 ? -5.577 1.420 14.202 1.00 91.75 130 CYS A O 1
ATOM 1013 N N . ALA A 1 131 ? -6.294 2.191 16.177 1.00 94.62 131 ALA A N 1
ATOM 1014 C CA . ALA A 1 131 ? -5.387 3.339 16.190 1.00 94.62 131 ALA A CA 1
ATOM 1015 C C . ALA A 1 131 ? -3.916 2.911 16.075 1.00 94.62 131 ALA A C 1
ATOM 1017 O O . ALA A 1 131 ? -3.137 3.451 15.283 1.00 94.62 131 ALA A O 1
ATOM 1018 N N . LYS A 1 132 ? -3.545 1.862 16.821 1.00 95.50 132 LYS A N 1
ATOM 1019 C CA . LYS A 1 132 ? -2.199 1.279 16.784 1.00 95.50 132 LYS A CA 1
ATOM 1020 C C . LYS A 1 132 ? -1.894 0.694 15.407 1.00 95.50 132 LYS A C 1
ATOM 1022 O O . LYS A 1 132 ? -0.803 0.913 14.882 1.00 95.50 132 LYS A O 1
ATOM 1027 N N . THR A 1 133 ? -2.856 -0.013 14.819 1.00 94.88 133 THR A N 1
ATOM 1028 C CA . THR A 1 133 ? -2.755 -0.568 13.464 1.00 94.88 133 THR A CA 1
ATOM 1029 C C . THR A 1 133 ? -2.565 0.528 12.421 1.00 94.88 133 THR A C 1
ATOM 1031 O O . THR A 1 133 ? -1.621 0.463 11.635 1.00 94.88 133 THR A O 1
ATOM 1034 N N . GLY A 1 134 ? -3.398 1.571 12.460 1.00 95.12 134 GLY A N 1
ATOM 1035 C CA . GLY A 1 134 ? -3.307 2.720 11.564 1.00 95.12 134 GLY A CA 1
ATOM 1036 C C . GLY A 1 134 ? -1.945 3.394 11.639 1.00 95.12 134 GLY A C 1
ATOM 1037 O O . GLY A 1 134 ? -1.321 3.626 10.608 1.00 95.12 134 GLY A O 1
ATOM 1038 N N . LYS A 1 135 ? -1.412 3.607 12.850 1.00 96.81 135 LYS A N 1
ATOM 1039 C CA . LYS A 1 135 ? -0.068 4.170 13.034 1.00 96.81 135 LYS A CA 1
ATOM 1040 C C . LYS A 1 135 ? 1.020 3.286 12.414 1.00 96.81 135 LYS A C 1
ATOM 1042 O O . LYS A 1 135 ? 1.834 3.800 11.653 1.00 96.81 135 LYS A O 1
ATOM 1047 N N . LYS A 1 136 ? 1.019 1.974 12.699 1.00 97.12 136 LYS A N 1
ATOM 1048 C CA . LYS A 1 136 ? 2.003 1.016 12.148 1.00 97.12 136 LYS A CA 1
ATOM 1049 C C . LYS A 1 136 ? 2.018 1.055 10.617 1.00 97.12 136 LYS A C 1
ATOM 1051 O O . LYS A 1 136 ? 3.076 1.209 10.015 1.00 97.12 136 LYS A O 1
ATOM 1056 N N . VAL A 1 137 ? 0.845 0.919 10.000 1.00 97.00 137 VAL A N 1
ATOM 1057 C CA . VAL A 1 137 ? 0.718 0.871 8.540 1.00 97.00 137 VAL A CA 1
ATOM 1058 C C . VAL A 1 137 ? 1.087 2.208 7.909 1.00 97.00 137 VAL A C 1
ATOM 1060 O O . VAL A 1 137 ? 1.872 2.234 6.966 1.00 97.00 137 VAL A O 1
ATOM 1063 N N . ASN A 1 138 ? 0.576 3.321 8.443 1.00 95.62 138 ASN A N 1
ATOM 1064 C CA . ASN A 1 138 ? 0.851 4.646 7.895 1.00 95.62 138 ASN A CA 1
ATOM 1065 C C . ASN A 1 138 ? 2.354 4.967 7.905 1.00 95.62 138 ASN A C 1
ATOM 1067 O O . ASN A 1 138 ? 2.867 5.525 6.939 1.00 95.62 138 ASN A O 1
ATOM 1071 N N . THR A 1 139 ? 3.081 4.563 8.953 1.00 96.94 139 THR A N 1
ATOM 1072 C CA . THR A 1 139 ? 4.545 4.685 8.988 1.00 96.94 139 THR A CA 1
ATOM 1073 C C . THR A 1 139 ? 5.201 3.961 7.810 1.00 96.94 139 THR A C 1
ATOM 1075 O O . THR A 1 139 ? 5.943 4.592 7.064 1.00 96.94 139 THR A O 1
ATOM 1078 N N . VAL A 1 140 ? 4.885 2.681 7.584 1.00 97.50 140 VAL A N 1
ATOM 1079 C CA . VAL A 1 140 ? 5.490 1.899 6.486 1.00 97.50 140 VAL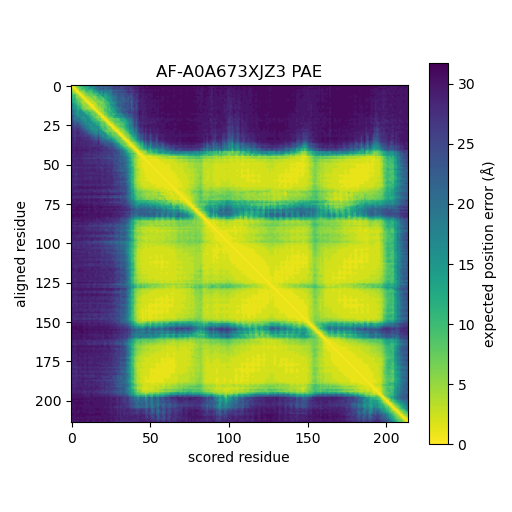 A CA 1
ATOM 1080 C C . VAL A 1 140 ? 5.119 2.466 5.112 1.00 97.50 140 VAL A C 1
ATOM 1082 O O . VAL A 1 140 ? 5.961 2.545 4.223 1.00 97.50 140 VAL A O 1
ATOM 1085 N N . VAL A 1 141 ? 3.873 2.907 4.930 1.00 96.56 141 VAL A N 1
ATOM 1086 C CA . VAL A 1 141 ? 3.421 3.510 3.666 1.00 96.56 141 VAL A CA 1
ATOM 1087 C C . VAL A 1 141 ? 4.144 4.833 3.385 1.00 96.56 141 VAL A C 1
ATOM 1089 O O . VAL A 1 141 ? 4.543 5.081 2.248 1.00 96.56 141 VAL A O 1
ATOM 1092 N N . LYS A 1 142 ? 4.358 5.678 4.402 1.00 95.31 142 LYS A N 1
ATOM 1093 C CA . LYS A 1 142 ? 5.125 6.928 4.263 1.00 95.31 142 LYS A CA 1
ATOM 1094 C C . LYS A 1 142 ? 6.602 6.678 3.972 1.00 95.31 142 LYS A C 1
ATOM 1096 O O . LYS A 1 142 ? 7.156 7.355 3.112 1.00 95.31 142 LYS A O 1
ATOM 1101 N N . GLU A 1 143 ? 7.216 5.696 4.633 1.00 95.56 143 GLU A N 1
ATOM 1102 C CA . GLU A 1 143 ? 8.580 5.242 4.319 1.00 95.56 143 GLU A CA 1
ATOM 1103 C C . GLU A 1 143 ? 8.688 4.829 2.841 1.00 95.56 143 GLU A C 1
ATOM 1105 O O . GLU A 1 143 ? 9.580 5.286 2.132 1.00 95.56 143 GLU A O 1
ATOM 1110 N N . LEU A 1 144 ? 7.732 4.043 2.339 1.00 96.12 144 LEU A N 1
ATOM 1111 C CA . LEU A 1 144 ? 7.696 3.628 0.934 1.00 96.12 144 LEU A CA 1
ATOM 1112 C C . LEU A 1 144 ? 7.545 4.797 -0.047 1.00 96.12 144 LEU A C 1
ATOM 1114 O O . LEU A 1 144 ? 8.242 4.836 -1.060 1.00 96.12 144 LEU A O 1
ATOM 1118 N N . LEU A 1 145 ? 6.657 5.753 0.241 1.00 95.50 145 LEU A N 1
ATOM 1119 C CA . LEU A 1 145 ? 6.499 6.960 -0.580 1.00 95.50 145 LEU A CA 1
ATOM 1120 C C . LEU A 1 145 ? 7.801 7.770 -0.645 1.00 95.50 145 LEU A C 1
ATOM 1122 O O . LEU A 1 145 ? 8.183 8.231 -1.719 1.00 95.50 145 LEU A O 1
ATOM 1126 N N . LEU A 1 146 ? 8.518 7.886 0.476 1.00 94.44 146 LEU A N 1
ATOM 1127 C CA . LEU A 1 146 ? 9.821 8.550 0.530 1.00 94.44 146 LEU A CA 1
ATOM 1128 C C . LEU A 1 146 ? 10.877 7.848 -0.331 1.00 94.44 146 LEU A C 1
ATOM 1130 O O . LEU A 1 146 ? 11.636 8.516 -1.038 1.00 94.44 146 LEU A O 1
ATOM 1134 N N . GLU A 1 147 ? 10.931 6.516 -0.299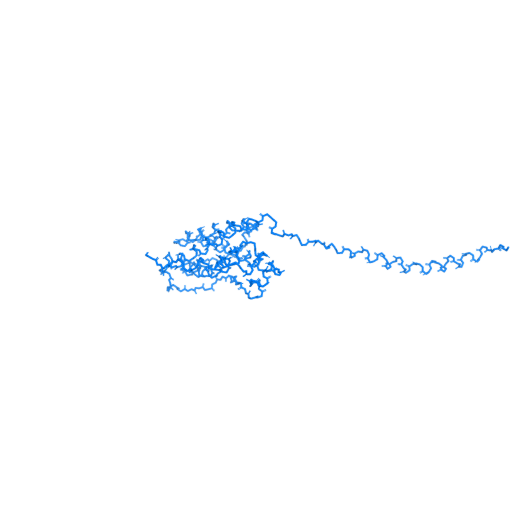 1.00 94.69 147 GLU A N 1
ATOM 1135 C CA . GLU A 1 147 ? 11.878 5.749 -1.120 1.00 94.69 147 GLU A CA 1
ATOM 1136 C C . GLU A 1 147 ? 11.554 5.836 -2.619 1.00 94.69 147 GLU A C 1
ATOM 1138 O O . GLU A 1 147 ? 12.468 5.897 -3.444 1.00 94.69 147 GLU A O 1
ATOM 1143 N N . LEU A 1 148 ? 10.269 5.969 -2.966 1.00 94.00 148 LEU A N 1
ATOM 1144 C CA . LEU A 1 148 ? 9.787 6.269 -4.321 1.00 94.00 148 LEU A CA 1
ATOM 1145 C C . LEU A 1 148 ? 9.979 7.738 -4.740 1.00 94.00 148 LEU A C 1
ATOM 1147 O O . LEU A 1 148 ? 9.599 8.098 -5.849 1.00 94.00 148 LEU A O 1
ATOM 1151 N N . LYS A 1 149 ? 10.575 8.582 -3.884 1.00 93.75 149 LYS A N 1
ATOM 1152 C CA . LYS A 1 149 ? 10.765 10.030 -4.110 1.00 93.75 149 LYS A CA 1
ATOM 1153 C C . LYS A 1 149 ? 9.463 10.795 -4.329 1.00 93.75 149 LYS A C 1
ATOM 1155 O O . LYS A 1 149 ? 9.447 11.859 -4.942 1.00 93.75 149 LYS A O 1
ATOM 1160 N N . GLU A 1 150 ? 8.379 10.286 -3.763 1.00 92.00 150 GLU A N 1
ATOM 1161 C CA . GLU A 1 150 ? 7.076 10.914 -3.843 1.00 92.00 150 GLU A CA 1
ATOM 1162 C C . GLU A 1 150 ? 6.875 11.874 -2.670 1.00 92.00 150 GLU A C 1
ATOM 1164 O O . GLU A 1 150 ? 7.173 11.529 -1.519 1.00 92.00 150 GLU A O 1
ATOM 1169 N N . PRO A 1 151 ? 6.348 13.085 -2.919 1.00 84.44 151 PRO A N 1
ATOM 1170 C CA . PRO A 1 151 ? 6.003 13.982 -1.837 1.00 84.44 151 PRO A CA 1
ATOM 1171 C C . PRO A 1 151 ? 4.924 13.338 -0.971 1.00 84.44 151 PRO A C 1
ATOM 1173 O O . PRO A 1 151 ? 4.018 12.647 -1.458 1.00 84.44 151 PRO A O 1
ATOM 1176 N N . HIS A 1 152 ? 5.002 13.614 0.328 1.00 69.88 152 HIS A N 1
ATOM 1177 C CA . HIS A 1 152 ? 3.927 13.264 1.238 1.00 69.88 152 HIS A CA 1
ATOM 1178 C C . HIS A 1 152 ? 2.621 13.890 0.735 1.00 69.88 152 HIS A C 1
ATOM 1180 O O . HIS A 1 152 ? 2.624 15.070 0.364 1.00 69.88 152 HIS A O 1
ATOM 1186 N N . PRO A 1 153 ? 1.510 13.135 0.716 1.00 69.00 153 PRO A N 1
ATOM 1187 C CA . PRO A 1 153 ? 0.226 13.713 0.363 1.00 69.00 153 PRO A CA 1
ATOM 1188 C C . PRO A 1 153 ? -0.062 14.895 1.298 1.00 69.00 153 PRO A C 1
ATOM 1190 O O . PRO A 1 153 ? 0.007 14.751 2.520 1.00 69.00 153 PRO A O 1
ATOM 1193 N N . HIS A 1 154 ? -0.357 16.067 0.724 1.00 57.66 154 HIS A N 1
ATOM 1194 C CA . HIS A 1 154 ? -1.001 17.144 1.471 1.00 57.66 154 HIS A CA 1
ATOM 1195 C C . HIS A 1 154 ? -2.377 16.616 1.874 1.00 57.66 154 HIS A C 1
ATOM 1197 O O . HIS A 1 154 ? -3.189 16.256 1.022 1.00 57.66 154 HIS A O 1
ATOM 1203 N N . SER A 1 155 ? -2.595 16.434 3.175 1.00 53.66 155 SER A N 1
ATOM 1204 C CA . SER A 1 155 ? -3.821 15.827 3.680 1.00 53.66 155 SER A CA 1
ATOM 1205 C C . SER A 1 155 ? -4.982 16.810 3.529 1.00 53.66 155 SER A C 1
ATOM 1207 O O . SER A 1 155 ? -5.221 17.626 4.416 1.00 53.66 155 SER A O 1
ATOM 1209 N N . GLU A 1 156 ? -5.700 16.742 2.414 1.00 51.59 156 GLU A N 1
ATOM 1210 C CA . GLU A 1 156 ? -6.921 17.536 2.210 1.00 51.59 156 GLU A CA 1
ATOM 1211 C C . GLU A 1 156 ? -8.194 16.682 2.188 1.00 51.59 156 GLU A C 1
ATOM 1213 O O . GLU A 1 156 ? -9.299 17.213 2.293 1.00 51.59 156 GLU A O 1
ATOM 1218 N N . GLU A 1 157 ? -8.077 15.352 2.127 1.00 58.94 157 GLU A N 1
ATOM 1219 C CA . GLU A 1 157 ? -9.251 14.479 2.112 1.00 58.94 157 GLU A CA 1
ATOM 1220 C C . GLU A 1 157 ? -9.811 14.305 3.530 1.00 58.94 157 GLU A C 1
ATOM 1222 O O . GLU A 1 157 ? -9.417 13.433 4.309 1.00 58.94 157 GLU A O 1
ATOM 1227 N N . LYS A 1 158 ? -10.742 15.191 3.878 1.00 57.25 158 LYS A N 1
ATOM 1228 C CA . LYS A 1 158 ? -11.504 15.139 5.121 1.00 57.25 158 LYS A CA 1
ATOM 1229 C C . LYS A 1 158 ? -12.576 14.058 4.972 1.00 57.25 158 LYS A C 1
ATOM 1231 O O . LYS A 1 158 ? -13.606 14.287 4.340 1.00 57.25 158 LYS A O 1
ATOM 1236 N N . TRP A 1 159 ? -12.337 12.867 5.521 1.00 66.12 159 TRP A N 1
ATOM 1237 C CA . TRP A 1 159 ? -13.410 11.879 5.639 1.00 66.12 159 TRP A CA 1
ATOM 1238 C C . TRP A 1 159 ? -14.552 12.481 6.462 1.00 66.12 159 TRP A C 1
ATOM 1240 O O . TRP A 1 159 ? -14.316 13.253 7.397 1.00 66.12 159 TRP A O 1
ATOM 1250 N N . GLN A 1 160 ? -15.792 12.136 6.105 1.00 67.25 160 GLN A N 1
ATOM 1251 C CA . GLN A 1 160 ? -16.925 12.394 6.991 1.00 67.25 160 GLN A CA 1
ATOM 1252 C C . GLN A 1 160 ? -16.645 11.765 8.359 1.00 67.25 160 GLN A C 1
ATOM 1254 O O . GLN A 1 160 ? -15.912 10.779 8.453 1.00 67.25 160 GLN A O 1
ATOM 1259 N N . GLU A 1 161 ? -17.212 12.353 9.410 1.00 78.19 161 GLU A N 1
ATOM 1260 C CA . GLU A 1 161 ? -17.048 11.861 10.775 1.00 78.19 161 GLU A CA 1
ATOM 1261 C C . GLU A 1 161 ? -17.390 10.364 10.844 1.00 78.19 161 GLU A C 1
ATOM 1263 O O . GLU A 1 161 ? -18.524 9.956 10.584 1.00 78.19 161 GLU A O 1
ATOM 1268 N N . VAL A 1 162 ? -16.377 9.547 11.143 1.00 83.50 162 VAL A N 1
ATOM 1269 C CA . VAL A 1 162 ? -16.516 8.098 11.288 1.00 83.50 162 VAL A CA 1
ATOM 1270 C C . VAL A 1 162 ? -17.143 7.826 12.646 1.00 83.50 162 VAL A C 1
ATOM 1272 O O . VAL A 1 162 ? -16.604 8.237 13.676 1.00 83.50 162 VAL A O 1
ATOM 1275 N N . LYS A 1 163 ? -18.280 7.127 12.672 1.00 87.62 163 LYS A N 1
ATOM 1276 C CA . LYS A 1 163 ? -18.917 6.765 13.941 1.00 87.62 163 LYS A CA 1
ATOM 1277 C C . LYS A 1 163 ? -18.123 5.646 14.612 1.00 87.62 163 LYS A C 1
ATOM 1279 O O . LYS A 1 163 ? -17.633 4.741 13.942 1.00 87.62 163 LYS A O 1
ATOM 1284 N N . SER A 1 164 ? -18.068 5.646 15.944 1.00 88.50 164 SER A N 1
ATOM 1285 C CA . SER A 1 164 ? -17.291 4.661 16.721 1.00 88.50 164 SER A CA 1
ATOM 1286 C C . SER A 1 164 ? -17.637 3.201 16.402 1.00 88.50 164 SER A C 1
ATOM 1288 O O . SER A 1 164 ? -16.766 2.337 16.437 1.00 88.50 164 SER A O 1
ATOM 1290 N N . TRP A 1 165 ? -18.894 2.918 16.055 1.00 87.44 165 TRP A N 1
ATOM 1291 C CA . TRP A 1 165 ? -19.341 1.577 15.675 1.00 87.44 165 TRP A CA 1
ATOM 1292 C C . TRP A 1 165 ? -18.880 1.150 14.269 1.00 87.44 165 TRP A C 1
ATOM 1294 O O . TRP A 1 165 ? -18.778 -0.045 14.010 1.00 87.44 165 TRP A O 1
ATOM 1304 N N . GLU A 1 166 ? -18.563 2.094 13.372 1.00 87.75 166 GLU A N 1
ATOM 1305 C CA . GLU A 1 166 ? -18.025 1.811 12.031 1.00 87.75 166 GLU A CA 1
ATOM 1306 C C . GLU A 1 166 ? -16.514 1.507 12.085 1.00 87.75 166 GLU A C 1
ATOM 1308 O O . GLU A 1 166 ? -15.992 0.798 11.221 1.00 87.75 166 GLU A O 1
ATOM 1313 N N . GLU A 1 167 ? -15.802 2.007 13.105 1.00 90.06 167 GLU A N 1
ATOM 1314 C CA . GLU A 1 167 ? -14.337 1.946 13.201 1.00 90.06 167 GLU A CA 1
ATOM 1315 C C . GLU A 1 167 ? -13.746 0.526 13.051 1.00 90.06 167 GLU A C 1
ATOM 1317 O O . GLU A 1 167 ? -12.806 0.372 12.262 1.00 90.06 167 GLU A O 1
ATOM 1322 N N . PRO A 1 168 ? -14.238 -0.532 13.739 1.00 90.12 168 PRO A N 1
ATOM 1323 C CA . PRO A 1 168 ? -13.620 -1.857 13.644 1.00 90.12 168 PRO A CA 1
ATOM 1324 C C . PRO A 1 168 ? -13.815 -2.495 12.261 1.00 90.12 168 PRO A C 1
ATOM 1326 O O . PRO A 1 168 ? -12.883 -3.091 11.713 1.00 90.12 168 PRO A O 1
ATOM 1329 N N . GLY A 1 169 ? -15.003 -2.327 11.670 1.00 89.19 169 GLY A N 1
ATOM 1330 C CA . GLY A 1 169 ? -15.316 -2.815 10.326 1.00 89.19 169 GLY A CA 1
ATOM 1331 C C . GLY A 1 169 ? -14.482 -2.109 9.255 1.00 89.19 169 GLY A C 1
ATOM 1332 O O . GLY A 1 169 ? -13.870 -2.773 8.416 1.00 89.19 169 GLY A O 1
ATOM 1333 N N . LEU A 1 170 ? -14.379 -0.777 9.331 1.00 88.88 170 LEU A N 1
ATOM 1334 C CA . LEU A 1 170 ? -13.557 0.034 8.425 1.00 88.88 170 LEU A CA 1
ATOM 1335 C C . LEU A 1 170 ? -12.073 -0.315 8.525 1.00 88.88 170 LEU A C 1
ATOM 1337 O O . LEU A 1 170 ? -11.388 -0.433 7.510 1.00 88.88 170 LEU A O 1
ATOM 1341 N N . CYS A 1 171 ? -11.567 -0.496 9.741 1.00 91.44 171 CYS A N 1
ATOM 1342 C CA . CYS A 1 171 ? -10.186 -0.885 9.982 1.00 91.44 171 CYS A CA 1
ATOM 1343 C C . CYS A 1 171 ? -9.849 -2.222 9.315 1.00 91.44 171 CYS A C 1
ATOM 1345 O O . CYS A 1 171 ? -8.885 -2.304 8.553 1.00 91.44 171 CYS A O 1
ATOM 1347 N N . ARG A 1 172 ? -10.667 -3.257 9.539 1.00 91.88 172 ARG A N 1
ATOM 1348 C CA . ARG A 1 172 ? -10.433 -4.573 8.939 1.00 91.88 172 ARG A CA 1
ATOM 1349 C C . ARG A 1 172 ? -10.564 -4.546 7.416 1.00 91.88 172 ARG A C 1
ATOM 1351 O O . ARG A 1 172 ? -9.690 -5.075 6.736 1.00 91.88 172 ARG A O 1
ATOM 1358 N N . ASP A 1 173 ? -11.609 -3.914 6.885 1.00 90.31 173 ASP A N 1
ATOM 1359 C CA . ASP A 1 173 ? -11.848 -3.808 5.438 1.00 90.31 173 ASP A CA 1
ATOM 1360 C C . ASP A 1 173 ? -10.680 -3.121 4.707 1.00 90.31 173 ASP A C 1
ATOM 1362 O O . ASP A 1 173 ? -10.205 -3.602 3.676 1.00 90.31 173 ASP A O 1
ATOM 1366 N N . ASN A 1 174 ? -10.140 -2.037 5.272 1.00 91.56 174 ASN A N 1
ATOM 1367 C CA . ASN A 1 174 ? -8.993 -1.354 4.675 1.00 91.56 174 ASN A CA 1
ATOM 1368 C C . ASN A 1 174 ? -7.704 -2.176 4.754 1.00 91.56 174 ASN A C 1
ATOM 1370 O O . ASN A 1 174 ? -6.902 -2.121 3.822 1.00 91.56 174 ASN A O 1
ATOM 1374 N N . ILE A 1 175 ? -7.509 -2.975 5.807 1.00 93.94 175 ILE A N 1
ATOM 1375 C CA . ILE A 1 175 ? -6.378 -3.907 5.869 1.00 93.94 175 ILE A CA 1
ATOM 1376 C C . ILE A 1 175 ? -6.544 -5.046 4.843 1.00 93.94 175 ILE A C 1
ATOM 1378 O O . ILE A 1 175 ? -5.560 -5.426 4.215 1.00 93.94 175 ILE A O 1
ATOM 1382 N N . GLU A 1 176 ? -7.756 -5.564 4.604 1.00 92.38 176 GLU A N 1
ATOM 1383 C CA . GLU A 1 176 ? -8.003 -6.592 3.570 1.00 92.38 176 GLU A CA 1
ATOM 1384 C C . GLU A 1 176 ? -7.643 -6.085 2.170 1.00 92.38 176 GLU A C 1
ATOM 1386 O O . GLU A 1 176 ? -6.957 -6.760 1.390 1.00 92.38 176 GLU A O 1
ATOM 1391 N N . LYS A 1 177 ? -8.062 -4.854 1.871 1.00 92.56 177 LYS A N 1
ATOM 1392 C CA . LYS A 1 177 ? -7.719 -4.172 0.622 1.00 92.56 177 LYS A CA 1
ATOM 1393 C C . LYS A 1 177 ? -6.215 -3.929 0.525 1.00 92.56 177 LYS A C 1
ATOM 1395 O O . LYS A 1 177 ? -5.621 -4.247 -0.504 1.00 92.56 177 LYS A O 1
ATOM 1400 N N . LEU A 1 178 ? -5.598 -3.429 1.601 1.00 94.81 178 LEU A N 1
ATOM 1401 C CA . LEU A 1 178 ? -4.155 -3.202 1.660 1.00 94.81 178 LEU A CA 1
ATOM 1402 C C . LEU A 1 178 ? -3.381 -4.493 1.408 1.00 94.81 178 LEU A C 1
ATOM 1404 O O . LEU A 1 178 ? -2.416 -4.478 0.656 1.00 94.81 178 LEU A O 1
ATOM 1408 N N . PHE A 1 179 ? -3.799 -5.612 2.002 1.00 95.44 179 PHE A N 1
ATOM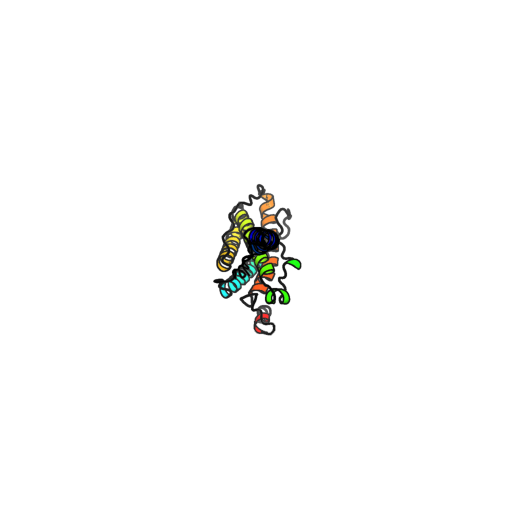 140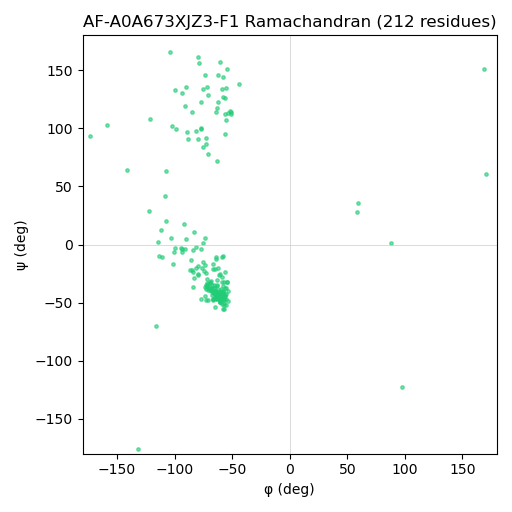9 C CA . PHE A 1 179 ? -3.137 -6.893 1.793 1.00 95.44 179 PHE A CA 1
ATOM 1410 C C . PHE A 1 179 ? -3.172 -7.301 0.320 1.00 95.44 179 PHE A C 1
ATOM 1412 O O . PHE A 1 179 ? -2.124 -7.586 -0.255 1.00 95.44 179 PHE A O 1
ATOM 1419 N N . SER A 1 180 ? -4.335 -7.215 -0.324 1.00 94.19 180 SER A N 1
ATOM 1420 C CA . SER A 1 180 ? -4.473 -7.499 -1.759 1.00 94.19 180 SER A CA 1
ATOM 1421 C C . SER A 1 180 ? -3.570 -6.602 -2.618 1.00 94.19 180 SER A C 1
ATOM 1423 O O . SER A 1 180 ? -2.833 -7.092 -3.473 1.00 94.19 180 SER A O 1
ATOM 1425 N N . PHE A 1 181 ? -3.563 -5.294 -2.346 1.00 95.44 181 PHE A N 1
ATOM 1426 C CA . PHE A 1 181 ? -2.687 -4.331 -3.015 1.00 95.44 181 PHE A CA 1
ATOM 1427 C C . PHE A 1 181 ? -1.197 -4.640 -2.791 1.00 95.44 181 PHE A C 1
ATOM 1429 O O . PHE A 1 181 ? -0.408 -4.658 -3.733 1.00 95.44 181 PHE A O 1
ATOM 1436 N N . SER A 1 182 ? -0.813 -4.936 -1.549 1.00 96.69 182 SER A N 1
ATOM 1437 C CA . SER A 1 182 ? 0.575 -5.182 -1.153 1.00 96.69 182 SER A CA 1
ATOM 1438 C C . SER A 1 182 ? 1.178 -6.409 -1.835 1.00 96.69 182 SER A C 1
ATOM 1440 O O . SER A 1 182 ? 2.370 -6.414 -2.114 1.00 96.69 182 SER A O 1
ATOM 1442 N N . ILE A 1 183 ? 0.365 -7.423 -2.161 1.00 96.12 183 ILE A N 1
ATOM 1443 C CA . ILE A 1 183 ? 0.813 -8.587 -2.938 1.00 96.12 183 ILE A CA 1
ATOM 1444 C C . ILE A 1 183 ? 1.241 -8.143 -4.338 1.00 96.12 183 ILE A C 1
ATOM 1446 O O . ILE A 1 183 ? 2.295 -8.551 -4.824 1.00 96.12 183 ILE A O 1
ATOM 1450 N N . LEU A 1 184 ? 0.428 -7.310 -4.997 1.00 94.88 184 LEU A N 1
ATOM 1451 C CA . LEU A 1 184 ? 0.756 -6.788 -6.324 1.00 94.88 184 LEU A CA 1
ATOM 1452 C C . LEU A 1 184 ? 2.004 -5.914 -6.262 1.00 94.88 184 LEU A C 1
ATOM 1454 O O . LEU A 1 184 ? 2.911 -6.091 -7.069 1.00 94.88 184 LEU A O 1
ATOM 1458 N N . MET A 1 185 ? 2.079 -5.027 -5.272 1.00 95.19 185 MET A N 1
ATOM 1459 C CA . MET A 1 185 ? 3.223 -4.146 -5.085 1.00 95.19 185 MET A CA 1
ATOM 1460 C C . MET A 1 185 ? 4.520 -4.936 -4.855 1.00 95.19 185 MET A C 1
ATOM 1462 O O . MET A 1 185 ? 5.511 -4.692 -5.539 1.00 95.19 185 MET A O 1
ATOM 1466 N N . ALA A 1 186 ? 4.496 -5.936 -3.968 1.00 95.75 186 ALA A N 1
ATOM 1467 C CA . ALA A 1 186 ? 5.635 -6.816 -3.723 1.00 95.75 186 ALA A CA 1
ATOM 1468 C C . ALA A 1 186 ? 6.084 -7.545 -4.997 1.00 95.75 186 ALA A C 1
ATOM 1470 O O . ALA A 1 186 ? 7.275 -7.645 -5.257 1.00 95.75 186 ALA A O 1
ATOM 1471 N N . ARG A 1 187 ? 5.151 -8.006 -5.839 1.00 93.50 187 ARG A N 1
ATOM 1472 C CA . ARG A 1 187 ? 5.485 -8.663 -7.115 1.00 93.50 187 ARG A CA 1
ATOM 1473 C C . ARG A 1 187 ? 6.088 -7.710 -8.140 1.00 93.50 187 ARG A C 1
ATOM 1475 O O . ARG A 1 187 ? 7.013 -8.101 -8.844 1.00 93.50 187 ARG A O 1
ATOM 1482 N N . VAL A 1 188 ? 5.567 -6.488 -8.235 1.00 93.44 188 VAL A N 1
ATOM 1483 C CA . VAL A 1 188 ? 6.080 -5.472 -9.164 1.00 93.44 188 VAL A CA 1
ATOM 1484 C C . VAL A 1 188 ? 7.498 -5.051 -8.790 1.00 93.44 188 VAL A C 1
ATOM 1486 O O . VAL A 1 188 ? 8.303 -4.850 -9.686 1.00 93.44 188 VAL A O 1
ATOM 1489 N N . PHE A 1 189 ? 7.821 -4.954 -7.499 1.00 93.81 189 PHE A N 1
ATOM 1490 C CA . PHE A 1 189 ? 9.140 -4.500 -7.049 1.00 93.81 189 PHE A CA 1
ATOM 1491 C C . PHE A 1 189 ? 10.098 -5.622 -6.634 1.00 93.81 189 PHE A C 1
ATOM 1493 O O . PHE A 1 189 ? 11.265 -5.338 -6.382 1.00 93.81 189 PHE A O 1
ATOM 1500 N N . ALA A 1 190 ? 9.667 -6.887 -6.570 1.00 90.88 190 ALA A N 1
ATOM 1501 C CA . ALA A 1 190 ? 10.536 -8.017 -6.213 1.00 90.88 190 ALA A CA 1
ATOM 1502 C C . ALA A 1 190 ? 11.813 -8.115 -7.075 1.00 90.88 190 ALA A C 1
ATOM 1504 O O . ALA A 1 190 ? 12.878 -8.371 -6.512 1.00 90.88 190 ALA A O 1
ATOM 1505 N N . PRO A 1 191 ? 11.769 -7.873 -8.401 1.00 87.44 191 PRO A N 1
ATOM 1506 C CA . PRO A 1 191 ? 12.975 -7.882 -9.232 1.00 87.44 191 PRO A CA 1
ATOM 1507 C C . PRO A 1 191 ? 13.842 -6.614 -9.112 1.00 87.44 191 PRO A C 1
ATOM 1509 O O . PRO A 1 191 ? 14.901 -6.547 -9.735 1.00 87.44 191 PRO A O 1
ATOM 1512 N N . GLY A 1 192 ? 13.412 -5.605 -8.346 1.00 89.25 192 GLY A N 1
ATOM 1513 C CA . GLY A 1 192 ? 14.040 -4.288 -8.263 1.00 89.25 192 GLY A CA 1
ATOM 1514 C C . GLY A 1 192 ? 13.341 -3.263 -9.157 1.00 89.25 192 GLY A C 1
ATOM 1515 O O . GLY A 1 192 ? 12.152 -3.002 -8.993 1.00 89.25 192 GLY A O 1
ATOM 1516 N N . ASP A 1 193 ? 14.093 -2.651 -10.074 1.00 89.69 193 ASP A N 1
ATOM 1517 C CA . ASP A 1 193 ? 13.571 -1.660 -11.025 1.00 89.69 193 ASP A CA 1
ATOM 1518 C C . ASP A 1 193 ? 12.533 -2.300 -11.968 1.00 89.69 193 ASP A C 1
ATOM 1520 O O . ASP A 1 193 ? 12.911 -3.177 -12.758 1.00 89.69 193 ASP A O 1
ATOM 1524 N N . PRO A 1 194 ? 11.258 -1.858 -11.960 1.00 86.19 194 PRO A N 1
ATOM 1525 C CA . PRO A 1 194 ? 10.218 -2.479 -12.776 1.00 86.19 194 PRO A CA 1
ATOM 1526 C C . PRO A 1 194 ? 10.470 -2.417 -14.283 1.00 86.19 194 PRO A C 1
ATOM 1528 O O . PRO A 1 194 ? 10.024 -3.295 -15.022 1.00 86.19 194 PRO A O 1
ATOM 1531 N N . ALA A 1 195 ? 11.224 -1.416 -14.748 1.00 84.88 195 ALA A N 1
ATOM 1532 C CA . ALA A 1 195 ? 11.600 -1.302 -16.155 1.00 84.88 195 ALA A CA 1
ATOM 1533 C C . ALA A 1 195 ? 12.678 -2.323 -16.565 1.00 84.88 195 ALA A C 1
ATOM 1535 O O . ALA A 1 195 ? 12.869 -2.587 -17.750 1.00 84.88 195 ALA A O 1
ATOM 1536 N N . LYS A 1 196 ? 13.390 -2.915 -15.597 1.00 82.06 196 LYS A N 1
ATOM 1537 C CA . LYS A 1 196 ? 14.520 -3.830 -15.824 1.00 82.06 196 LYS A CA 1
ATOM 1538 C C . LYS A 1 196 ? 14.188 -5.286 -15.516 1.00 82.06 196 LYS A C 1
ATOM 1540 O O . LYS A 1 196 ? 15.096 -6.085 -15.303 1.00 82.06 196 LYS A O 1
ATOM 1545 N N . HIS A 1 197 ? 12.908 -5.654 -15.494 1.00 72.44 197 HIS A N 1
ATOM 1546 C CA . HIS A 1 197 ? 12.503 -7.050 -15.330 1.00 72.44 197 HIS A CA 1
ATOM 1547 C C . HIS A 1 197 ? 13.143 -7.924 -16.425 1.00 72.44 197 HIS A C 1
ATOM 1549 O O . HIS A 1 197 ? 12.793 -7.804 -17.598 1.00 72.44 197 HIS A O 1
ATOM 1555 N N . ILE A 1 198 ? 14.066 -8.819 -16.056 1.00 64.06 198 ILE A N 1
ATOM 1556 C CA . ILE A 1 198 ? 14.622 -9.838 -16.960 1.00 64.06 198 ILE A CA 1
ATOM 1557 C C . ILE A 1 198 ? 13.792 -11.114 -16.794 1.00 64.06 198 ILE A C 1
ATOM 1559 O O . ILE A 1 198 ? 13.539 -11.552 -15.675 1.00 64.06 198 ILE A O 1
ATOM 1563 N N . VAL A 1 199 ? 13.348 -11.689 -17.913 1.00 54.56 199 VAL A N 1
ATOM 1564 C CA . VAL A 1 199 ? 12.343 -12.770 -17.977 1.00 54.56 199 VAL A CA 1
ATOM 1565 C C . VAL A 1 199 ? 12.824 -14.088 -17.365 1.00 54.56 199 VAL A C 1
ATOM 1567 O O . VAL A 1 199 ? 12.000 -14.880 -16.926 1.00 54.56 199 VAL A O 1
ATOM 1570 N N . ASP A 1 200 ? 14.137 -14.292 -17.249 1.00 52.50 200 ASP A N 1
ATOM 1571 C CA . ASP A 1 200 ? 14.699 -15.640 -17.113 1.00 52.50 200 ASP A CA 1
ATOM 1572 C C . ASP A 1 200 ? 15.544 -15.856 -15.852 1.00 52.50 200 ASP A C 1
ATOM 1574 O O . ASP A 1 200 ? 16.457 -16.678 -15.852 1.00 52.50 200 ASP A O 1
ATOM 1578 N N . SER A 1 201 ? 15.277 -15.140 -14.755 1.00 45.97 201 SER A N 1
ATOM 1579 C CA . SER A 1 201 ? 15.952 -15.441 -13.486 1.00 45.97 201 SER A CA 1
ATOM 1580 C C . SER A 1 201 ? 15.059 -16.300 -12.581 1.00 45.97 201 SER A C 1
ATOM 1582 O O . SER A 1 201 ? 14.210 -15.752 -11.870 1.00 45.97 201 SER A O 1
ATOM 1584 N N . PRO A 1 202 ? 15.263 -17.636 -12.526 1.00 49.06 202 PRO A N 1
ATOM 1585 C CA . PRO A 1 202 ? 14.546 -18.518 -11.601 1.00 49.06 202 PRO A CA 1
ATOM 1586 C C . PRO A 1 202 ? 14.741 -18.151 -10.121 1.00 49.06 202 PRO A C 1
ATOM 1588 O O . PRO A 1 202 ? 14.009 -18.643 -9.267 1.00 49.06 202 PRO A O 1
ATOM 1591 N N . LYS A 1 203 ? 15.678 -17.245 -9.798 1.00 5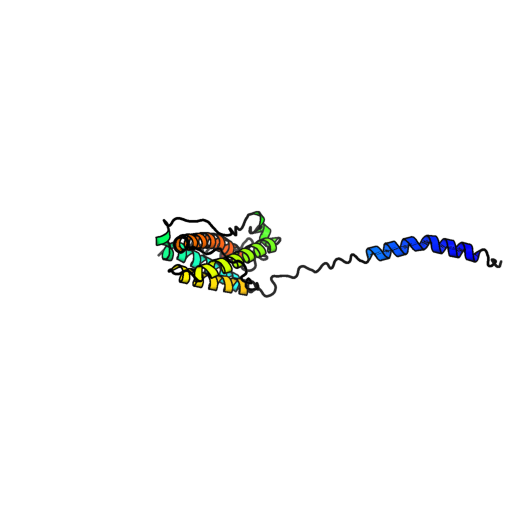0.44 203 LYS A N 1
ATOM 1592 C CA . LYS A 1 203 ? 15.946 -16.781 -8.429 1.00 50.44 203 LYS A CA 1
ATOM 1593 C C . LYS A 1 203 ? 14.758 -16.093 -7.751 1.00 50.44 203 LYS A C 1
ATOM 1595 O O . LYS A 1 203 ? 14.693 -16.113 -6.528 1.00 50.44 203 LYS A O 1
ATOM 1600 N N . TYR A 1 204 ? 13.821 -15.506 -8.497 1.00 51.34 204 TYR A N 1
ATOM 1601 C CA . TYR A 1 204 ? 12.741 -14.704 -7.898 1.00 51.34 204 TYR A CA 1
ATOM 1602 C C . TYR A 1 204 ? 11.446 -15.484 -7.629 1.00 51.34 204 TYR A C 1
ATOM 1604 O O . TYR A 1 204 ? 10.548 -14.961 -6.974 1.00 51.34 204 TYR A O 1
ATOM 1612 N N . CYS A 1 205 ? 11.352 -16.745 -8.067 1.00 51.22 205 CYS A N 1
ATOM 1613 C CA . CYS A 1 205 ? 10.205 -17.615 -7.780 1.00 51.22 205 CYS A CA 1
ATOM 1614 C C . CYS A 1 205 ? 10.366 -18.454 -6.496 1.00 51.22 205 CYS A C 1
ATOM 1616 O O . CYS A 1 205 ? 9.432 -19.155 -6.120 1.00 51.22 205 CYS A O 1
ATOM 1618 N N . ILE A 1 206 ? 11.515 -18.385 -5.809 1.00 42.97 206 ILE A N 1
ATOM 1619 C CA . ILE A 1 206 ? 11.853 -19.307 -4.705 1.00 42.97 206 ILE A CA 1
ATOM 1620 C C . ILE A 1 206 ? 11.314 -18.835 -3.338 1.00 42.97 206 ILE A C 1
ATOM 1622 O O . ILE A 1 206 ? 11.043 -19.651 -2.462 1.00 42.97 206 ILE A O 1
ATOM 1626 N N . TYR A 1 207 ? 11.028 -17.542 -3.149 1.00 38.72 207 TYR A N 1
ATOM 1627 C CA . TYR A 1 207 ? 10.614 -17.011 -1.835 1.00 38.72 207 TYR A CA 1
ATOM 1628 C C . TYR A 1 207 ? 9.182 -17.367 -1.381 1.00 38.72 207 TYR A C 1
ATOM 1630 O O . TYR A 1 207 ? 8.731 -16.883 -0.347 1.00 38.72 207 TYR A O 1
ATOM 1638 N N . SER A 1 208 ? 8.440 -18.206 -2.114 1.00 35.88 208 SER A N 1
ATOM 1639 C CA . SER A 1 208 ? 7.115 -18.691 -1.682 1.00 35.88 208 SER A CA 1
ATOM 1640 C C . SER A 1 208 ? 7.036 -20.195 -1.404 1.00 35.88 208 SER A C 1
ATOM 1642 O O . SER A 1 208 ? 5.954 -20.657 -1.052 1.00 35.88 208 SER A O 1
ATOM 1644 N N . SER A 1 209 ? 8.131 -20.960 -1.511 1.00 34.84 209 SER A N 1
ATOM 1645 C CA . SER A 1 209 ? 8.091 -22.421 -1.307 1.00 34.84 209 SER A CA 1
ATOM 1646 C C . SER A 1 209 ? 8.851 -22.956 -0.089 1.00 34.84 209 SER A C 1
ATOM 1648 O O . SER A 1 209 ? 8.653 -24.115 0.254 1.00 34.84 209 SER A O 1
ATOM 1650 N N . GLU A 1 210 ? 9.656 -22.159 0.618 1.00 38.12 210 GLU A N 1
ATOM 1651 C CA . GLU A 1 210 ? 10.393 -22.630 1.807 1.00 38.12 210 GLU A CA 1
ATOM 1652 C C . GLU A 1 210 ? 9.807 -22.061 3.107 1.00 38.12 210 GLU A C 1
ATOM 1654 O O . GLU A 1 210 ? 10.434 -21.313 3.848 1.00 38.12 210 GLU A O 1
ATOM 1659 N N . ALA A 1 211 ? 8.557 -22.419 3.386 1.00 39.84 211 ALA A N 1
ATOM 1660 C CA . ALA A 1 211 ? 7.974 -22.323 4.723 1.00 39.84 211 ALA A CA 1
ATOM 1661 C C . ALA A 1 211 ? 7.093 -23.554 4.953 1.00 39.84 211 ALA A C 1
ATOM 1663 O O . ALA A 1 211 ? 5.870 -23.4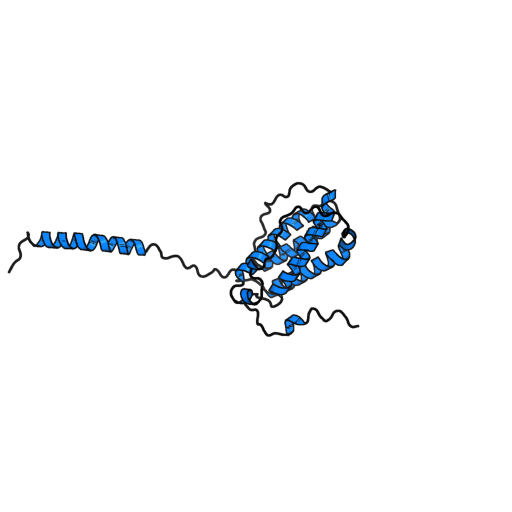69 5.033 1.00 39.84 211 ALA A O 1
ATOM 1664 N N . GLY A 1 212 ? 7.727 -24.724 4.962 1.00 40.75 212 GLY A N 1
ATOM 1665 C CA . GLY A 1 212 ? 7.033 -25.988 5.159 1.00 40.75 212 GLY A CA 1
ATOM 1666 C C . GLY A 1 212 ? 7.918 -27.191 4.897 1.00 40.75 212 GLY A C 1
ATOM 1667 O O . GLY A 1 212 ? 7.611 -27.946 3.992 1.00 40.75 212 GLY A O 1
ATOM 1668 N N . HIS A 1 213 ? 9.014 -27.331 5.646 1.00 34.03 213 HIS A N 1
ATOM 1669 C CA . HIS A 1 213 ? 9.594 -28.620 6.044 1.00 34.03 213 HIS A CA 1
ATOM 1670 C C . HIS A 1 213 ? 10.747 -28.380 7.029 1.00 34.03 213 HIS A C 1
ATOM 1672 O O . HIS A 1 213 ? 11.871 -28.090 6.625 1.00 34.03 213 HIS A O 1
ATOM 1678 N N . ASN A 1 214 ? 10.410 -28.424 8.321 1.00 35.09 214 ASN A N 1
ATOM 1679 C CA . ASN A 1 214 ? 11.085 -29.156 9.405 1.00 35.09 214 ASN A CA 1
ATOM 1680 C C . ASN A 1 214 ? 10.493 -28.730 10.748 1.00 35.09 214 ASN A C 1
ATOM 1682 O O . ASN A 1 214 ? 10.576 -27.527 11.076 1.00 35.09 214 ASN A O 1
#

InterPro domains:
  IPR009079 Four-helical cytokine-like, core [G3DSA:1.20.1250.10] (39-200)

Nearest PDB structures (foldseek):
  3qwr-assembly1_B  TM=7.744E-01  e=2.946E-03  Homo sapiens
  5mxa-assembly1_B  TM=6.978E-01  e=7.670E-03  Homo sapiens
  1rhg-assembly1_C  TM=6.486E-01  e=8.393E-02  Homo sapiens
  1bgc-assembly1_A  TM=5.530E-01  e=3.721E-02  Bos taurus
  1bge-assembly2_B  TM=5.539E-01  e=4.506E-02  Canis lupus familiaris

Foldseek 3Di:
DDDDPVVVVVVVVVVVVVCVVVVVVVVVVVVPPPPPPPPPPLQPQQFLVQLLVLLVVLLVLLVCCQPPVLVVCPPQDAPPDDDDLDDDVVLQLDLVSLQVPVVSVLVSLLVVLLRLLLLLVVLLPAPDPSVVVSVVNNVSSVSSCVSSVHDRDPRPDDDDDDDNSNSSNSSNVSSVSSNVSSVSSSVCSQVGRSNPDDPDDPVSVPVPPPPDDD

Radius of gyration: 29.6 Å; Cα contacts (8 Å, |Δi|>4): 188; chains: 1; bounding box: 41×85×93 Å

Secondary structure (DSSP, 8-state):
-PPPHHHHHHHHHHHHHHHHHHHHHHHHHTT----------TTTT--HHHHHHHHHHHHHHHHHIIIIITGGGTTS-----S------GGG--SHHHHHH--HHHHHHHHHHHHHHHHHHHHHTT-SSTHHHHHHHHHHHHHHHHHHTTPPPP----------TTTHHHHHHHHHHHHHHHHHHHHHHHTTSSGGG--TT-GGGGGGGT-SS--

Sequence (214 aa):
MQYGPAELSSIVEEIRVMYLPFITVVSLLAVFTVALGAPVNQTVGISWNKVTEGSLKLNELAKRLLTEELSHLKNVERVVKGPRVLVEATDKCDPKNLRADSMPCLKKMVFALKNYSTVFGIISQFKNNCAKTGKKVNTVVKELLLELKEPHPHSEEKWQEVKSWEEPGLCRDNIEKLFSFSILMARVFAPGDPAKHIVDSPKYCIYSSEAGHN

Mean predicted aligned error: 14.14 Å

Organism: Salmo trutta (NCBI:txid8032)

pLDDT: mean 77.08, std 20.48, range [34.03, 98.31]